Protein AF-A0A5K1K7K4-F1 (afdb_monomer)

Radius of gyration: 16.53 Å; Cα contacts (8 Å, |Δi|>4): 366; chains: 1; bounding box: 41×45×40 Å

pLDDT: mean 79.0, std 12.67, range [31.42, 95.75]

Structure (mmCIF, N/CA/C/O backbone):
data_AF-A0A5K1K7K4-F1
#
_entry.id   AF-A0A5K1K7K4-F1
#
loop_
_atom_site.group_PDB
_atom_site.id
_atom_site.type_symbol
_atom_site.label_atom_id
_atom_site.label_alt_id
_atom_site.label_comp_id
_atom_site.label_asym_id
_atom_site.label_entity_id
_atom_site.label_seq_id
_atom_site.pdbx_PDB_ins_code
_atom_site.Cartn_x
_atom_site.Cartn_y
_atom_site.Cartn_z
_atom_site.occupancy
_atom_site.B_iso_or_equiv
_atom_site.auth_seq_id
_atom_site.auth_comp_id
_atom_site.auth_asym_id
_atom_site.auth_atom_id
_atom_site.pdbx_PDB_model_num
ATOM 1 N N . MET A 1 1 ? -5.306 33.619 -4.710 1.00 37.78 1 MET A N 1
ATOM 2 C CA . MET A 1 1 ? -6.064 32.360 -4.537 1.00 37.78 1 MET A CA 1
ATOM 3 C C . MET A 1 1 ? -6.284 32.134 -3.052 1.00 37.78 1 MET A C 1
ATOM 5 O O . MET A 1 1 ? -5.311 32.082 -2.314 1.00 37.78 1 MET A O 1
ATOM 9 N N . LYS A 1 2 ? -7.541 32.102 -2.597 1.00 31.42 2 LYS A N 1
ATOM 10 C CA . LYS A 1 2 ? -7.879 31.767 -1.207 1.00 31.42 2 LYS A CA 1
ATOM 11 C C . LYS A 1 2 ? -7.802 30.246 -1.075 1.00 31.42 2 LYS A C 1
ATOM 13 O O . LYS A 1 2 ? -8.509 29.555 -1.801 1.00 31.42 2 LYS A O 1
ATOM 18 N N . TYR A 1 3 ? -6.940 29.742 -0.197 1.00 32.88 3 TYR A N 1
ATOM 19 C CA . TYR A 1 3 ? -6.972 28.336 0.201 1.00 32.88 3 TYR A CA 1
ATOM 20 C C . TYR A 1 3 ? -8.365 28.042 0.780 1.00 32.88 3 TYR A C 1
ATOM 22 O O . TYR A 1 3 ? -8.812 28.811 1.639 1.00 32.88 3 TYR A O 1
ATOM 30 N N . PRO A 1 4 ? -9.090 27.006 0.321 1.00 48.25 4 PRO A N 1
ATOM 31 C CA . PRO A 1 4 ? -10.305 26.604 1.008 1.00 48.25 4 PRO A CA 1
ATOM 32 C C . PRO A 1 4 ? -9.920 26.220 2.439 1.00 48.25 4 PRO A C 1
ATOM 34 O O . PRO A 1 4 ? -8.895 25.571 2.661 1.00 48.25 4 PRO A O 1
ATOM 37 N N . ALA A 1 5 ? -10.708 26.687 3.409 1.00 45.22 5 ALA A N 1
ATOM 38 C CA . ALA A 1 5 ? -10.549 26.312 4.805 1.00 45.22 5 ALA A CA 1
ATOM 39 C C . ALA A 1 5 ? -10.422 24.785 4.896 1.00 45.22 5 ALA A C 1
ATOM 41 O O . ALA A 1 5 ? -11.210 24.077 4.268 1.00 45.22 5 ALA A O 1
ATOM 42 N N . LEU A 1 6 ? -9.423 24.296 5.639 1.00 51.53 6 LEU A N 1
ATOM 43 C CA . LEU A 1 6 ? -9.269 22.879 5.966 1.00 51.53 6 LEU A CA 1
ATOM 44 C C . LEU A 1 6 ? -10.591 22.398 6.569 1.00 51.53 6 LEU A C 1
ATOM 46 O O . LEU A 1 6 ? -10.887 22.677 7.731 1.00 51.53 6 LEU A O 1
ATOM 50 N N . ALA A 1 7 ? -11.415 21.741 5.754 1.00 59.25 7 ALA A N 1
ATOM 51 C CA . ALA A 1 7 ? -12.627 21.109 6.226 1.00 59.25 7 ALA A CA 1
ATOM 52 C C . ALA A 1 7 ? -12.201 20.098 7.291 1.00 59.25 7 ALA A C 1
ATOM 54 O O . ALA A 1 7 ? -11.345 19.246 7.043 1.00 59.25 7 ALA A O 1
ATOM 55 N N . LEU A 1 8 ? -12.739 20.243 8.502 1.00 65.31 8 LEU A N 1
ATOM 56 C CA . LEU A 1 8 ? -12.485 19.283 9.568 1.00 65.31 8 LEU A CA 1
ATOM 57 C C . LEU A 1 8 ? -12.887 17.889 9.060 1.00 65.31 8 LEU A C 1
ATOM 59 O O . LEU A 1 8 ? -13.979 17.761 8.495 1.00 65.31 8 LEU A O 1
ATOM 63 N N . PRO A 1 9 ? -12.039 16.858 9.240 1.00 73.75 9 PRO A N 1
ATOM 64 C CA . PRO A 1 9 ? -12.372 15.511 8.810 1.00 73.75 9 PRO A CA 1
ATOM 65 C C . PRO A 1 9 ? -13.729 15.083 9.369 1.00 73.75 9 PRO A C 1
ATOM 67 O O . PRO A 1 9 ? -14.024 15.282 10.550 1.00 73.75 9 PRO A O 1
ATOM 70 N N . VAL A 1 10 ? -14.549 14.458 8.530 1.00 83.38 10 VAL A N 1
ATOM 71 C CA . VAL A 1 10 ? -15.817 13.863 8.936 1.00 83.38 10 VAL A CA 1
ATOM 72 C C . VAL A 1 10 ? -15.514 12.737 9.924 1.00 83.38 10 VAL A C 1
ATOM 74 O O . VAL A 1 10 ? -14.948 11.699 9.565 1.00 83.38 10 VAL A O 1
ATOM 77 N N . ALA A 1 11 ? -15.877 12.955 11.188 1.00 86.62 11 ALA A N 1
ATOM 78 C CA . ALA A 1 11 ? -15.683 11.987 12.254 1.00 86.62 11 ALA A CA 1
ATOM 79 C C . ALA A 1 11 ? -16.765 10.899 12.193 1.00 86.62 11 ALA A C 1
ATOM 81 O O . ALA A 1 11 ? -17.951 11.157 12.390 1.00 86.62 11 ALA A O 1
ATOM 82 N N . LEU A 1 12 ? -16.341 9.657 11.968 1.00 88.38 12 LEU A N 1
ATOM 83 C CA . LEU A 1 12 ? -17.188 8.469 11.891 1.00 88.38 12 LEU A CA 1
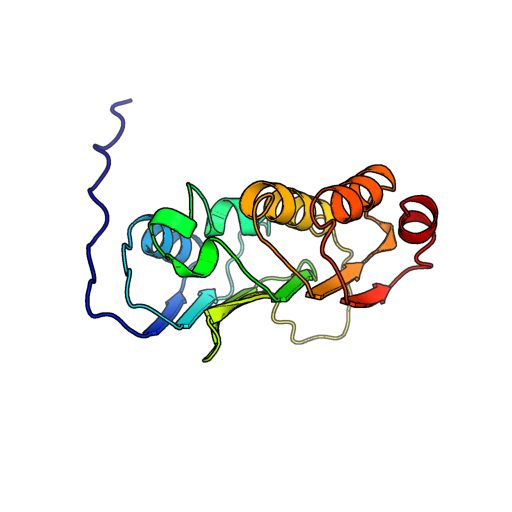ATOM 84 C C . LEU A 1 12 ? -16.767 7.455 12.975 1.00 88.38 12 LEU A C 1
ATOM 86 O O . LEU A 1 12 ? -16.256 6.375 12.669 1.00 88.38 12 LEU A O 1
ATOM 90 N N . PRO A 1 13 ? -16.970 7.771 14.271 1.00 86.75 13 PRO A N 1
ATOM 91 C CA . PRO A 1 13 ? -16.346 7.051 15.383 1.00 86.75 13 PRO A CA 1
ATOM 92 C C . PRO A 1 13 ? -16.810 5.602 15.537 1.00 86.75 13 PRO A C 1
ATOM 94 O O . PRO A 1 13 ? -16.078 4.803 16.101 1.00 86.75 13 PRO A O 1
ATOM 97 N N . ARG A 1 14 ? -18.004 5.246 15.047 1.00 89.62 14 ARG A N 1
ATOM 98 C CA . ARG A 1 14 ? -18.571 3.885 15.138 1.00 89.62 14 ARG A CA 1
ATOM 99 C C . ARG A 1 14 ? -18.423 3.074 13.849 1.00 89.62 14 ARG A C 1
ATOM 101 O O . ARG A 1 14 ? -18.880 1.932 13.784 1.00 89.62 14 ARG A O 1
ATOM 108 N N . LEU A 1 15 ? -17.840 3.663 12.806 1.00 88.81 15 LEU A N 1
ATOM 109 C CA . LEU A 1 15 ? -17.704 3.017 11.508 1.00 88.81 15 LEU A CA 1
ATOM 110 C C . LEU A 1 15 ? -16.691 1.879 11.606 1.00 88.81 15 LEU A C 1
ATOM 112 O O . LEU A 1 15 ? -15.543 2.100 11.968 1.00 88.81 15 LEU A O 1
ATOM 116 N N . LYS A 1 16 ? -17.121 0.656 11.283 1.00 87.94 16 LYS A N 1
ATOM 117 C CA . LYS A 1 16 ? -16.279 -0.551 11.370 1.00 87.94 16 LYS A CA 1
ATOM 118 C C . LYS A 1 16 ? -15.708 -0.986 10.024 1.00 87.94 16 LYS A C 1
ATOM 120 O O . LYS A 1 16 ? -14.657 -1.625 9.979 1.00 87.94 16 LYS A O 1
ATOM 125 N N . SER A 1 17 ? -16.412 -0.687 8.936 1.00 87.88 17 SER A N 1
ATOM 126 C CA . SER A 1 17 ? -16.048 -1.112 7.589 1.00 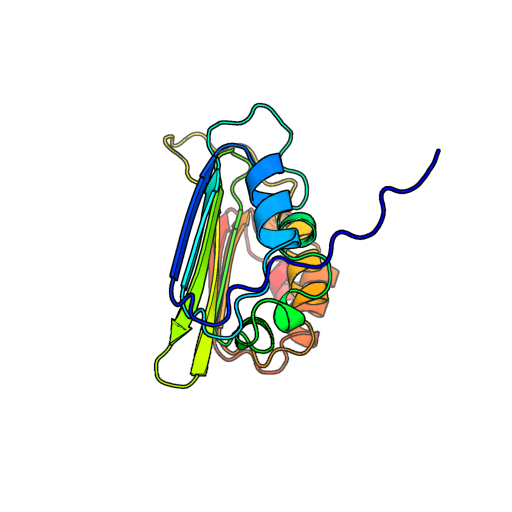87.88 17 SER A CA 1
ATOM 127 C C . SER A 1 17 ? -16.448 -0.052 6.577 1.00 87.88 17 SER A C 1
ATOM 129 O O . SER A 1 17 ? -17.545 0.491 6.659 1.00 87.88 17 SER A O 1
ATOM 131 N N . VAL A 1 18 ? -15.583 0.165 5.593 1.00 86.50 18 VAL A N 1
ATOM 132 C CA . VAL A 1 18 ? -15.805 1.055 4.455 1.00 86.50 18 VAL A CA 1
ATOM 133 C C . VAL A 1 18 ? -15.561 0.276 3.176 1.00 86.50 18 VAL A C 1
ATOM 135 O O . VAL A 1 18 ? -14.570 -0.445 3.062 1.00 86.50 18 VAL A O 1
ATOM 138 N N . ARG A 1 19 ? -16.488 0.402 2.230 1.00 90.38 19 ARG A N 1
ATOM 139 C CA . ARG A 1 19 ? -16.344 -0.080 0.858 1.00 90.38 19 ARG A CA 1
ATOM 140 C C . ARG A 1 19 ? -16.837 1.027 -0.055 1.00 90.38 19 ARG A C 1
ATOM 142 O O . ARG A 1 19 ? -18.003 1.393 0.044 1.00 90.38 19 ARG A O 1
ATOM 149 N N . LEU A 1 20 ? -15.954 1.578 -0.873 1.00 87.81 20 LEU A N 1
ATOM 150 C CA . LEU A 1 20 ? -16.280 2.660 -1.796 1.00 87.81 20 LEU A CA 1
ATOM 151 C C . LEU A 1 20 ? -15.832 2.269 -3.197 1.00 87.81 20 LEU A C 1
ATOM 153 O O . LEU A 1 20 ? -14.735 1.743 -3.371 1.00 87.81 20 LEU A O 1
ATOM 157 N N . SER A 1 21 ? -16.689 2.557 -4.172 1.00 88.38 21 SER A N 1
ATOM 158 C CA . SER A 1 21 ? -16.383 2.424 -5.590 1.00 88.38 21 SER A CA 1
ATOM 159 C C . SER A 1 21 ? -16.701 3.736 -6.288 1.00 88.38 21 SER A C 1
ATOM 161 O O . SER A 1 21 ? -17.743 4.326 -6.000 1.00 88.38 21 SER A O 1
ATOM 163 N N . GLY A 1 22 ? -15.833 4.211 -7.175 1.00 85.56 22 GLY A N 1
ATOM 164 C CA . GLY A 1 22 ? -16.089 5.456 -7.901 1.00 85.56 22 GLY A CA 1
ATOM 165 C C . GLY A 1 22 ? -14.856 6.048 -8.565 1.00 85.56 22 GLY A C 1
ATOM 166 O O . GLY A 1 22 ? -13.828 5.394 -8.683 1.00 85.56 22 GLY A O 1
ATOM 167 N N . GLN A 1 23 ? -14.954 7.307 -8.983 1.00 82.81 23 GLN A N 1
ATOM 168 C CA . GLN A 1 23 ? -13.828 8.023 -9.582 1.00 82.81 23 GLN A CA 1
ATOM 169 C C . GLN A 1 23 ? -12.680 8.186 -8.584 1.00 82.81 23 GLN A C 1
ATOM 171 O O . GLN A 1 23 ? -12.894 8.530 -7.413 1.00 82.81 23 GLN A O 1
ATOM 176 N N . ARG A 1 24 ? -11.450 8.005 -9.067 1.00 80.69 24 ARG A N 1
ATOM 177 C CA . ARG A 1 24 ? -10.200 8.090 -8.301 1.00 80.69 24 ARG A CA 1
ATOM 178 C C . ARG A 1 24 ? -10.138 9.344 -7.427 1.00 80.69 24 ARG A C 1
ATOM 180 O O . ARG A 1 24 ? -9.897 9.261 -6.225 1.00 80.69 24 ARG A O 1
ATOM 187 N N . ASN A 1 25 ? -10.448 10.495 -8.012 1.00 78.31 25 ASN A N 1
ATOM 188 C CA . ASN A 1 25 ? -10.380 11.815 -7.378 1.00 78.31 25 ASN A CA 1
ATOM 189 C C . ASN A 1 25 ? -11.327 11.912 -6.172 1.00 78.31 25 ASN A C 1
ATOM 191 O O . ASN A 1 25 ? -10.973 12.442 -5.117 1.00 78.31 25 ASN A O 1
ATOM 195 N N . VAL A 1 26 ? -12.527 11.347 -6.322 1.00 83.12 26 VAL A N 1
ATOM 196 C CA . VAL A 1 26 ? -13.555 11.308 -5.279 1.00 83.12 26 VAL A CA 1
ATOM 197 C C . VAL A 1 26 ? -13.134 10.362 -4.160 1.00 83.12 26 VAL A C 1
ATOM 199 O O . VAL A 1 26 ? -13.243 10.718 -2.989 1.00 83.12 26 VAL A O 1
ATOM 202 N N . LEU A 1 27 ? -12.601 9.185 -4.497 1.00 84.38 27 LEU A N 1
ATOM 203 C CA . LEU A 1 27 ? -12.096 8.228 -3.509 1.00 84.38 27 LEU A CA 1
ATOM 204 C C . LEU A 1 27 ? -10.945 8.820 -2.689 1.00 84.38 27 LEU A C 1
ATOM 206 O O . LEU A 1 27 ? -10.932 8.672 -1.466 1.00 84.38 27 LEU A O 1
ATOM 210 N N . PHE A 1 28 ? -10.025 9.539 -3.341 1.00 81.06 28 PHE A N 1
ATOM 211 C CA . PHE A 1 28 ? -8.926 10.240 -2.675 1.00 81.06 28 PHE A CA 1
ATOM 212 C C . PHE A 1 28 ? -9.458 11.298 -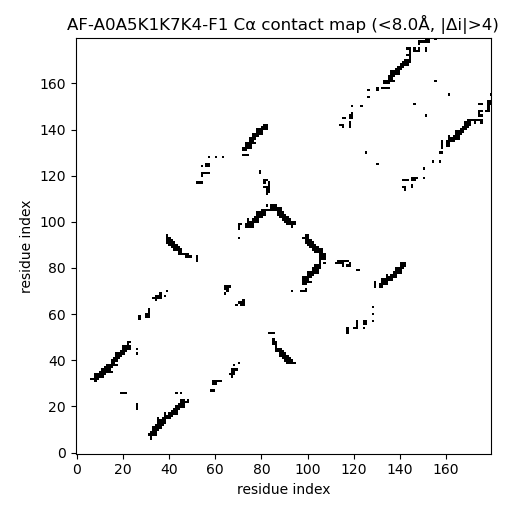1.720 1.00 81.06 28 PHE A C 1
ATOM 214 O O . PHE A 1 28 ? -9.068 11.331 -0.558 1.00 81.06 28 PHE A O 1
ATOM 221 N N . HIS A 1 29 ? -10.405 12.117 -2.177 1.00 80.50 29 HIS A N 1
ATOM 222 C CA . HIS A 1 29 ? -11.020 13.139 -1.343 1.00 80.50 29 HIS A CA 1
ATOM 223 C C . HIS A 1 29 ? -11.775 12.541 -0.142 1.00 80.50 29 HIS A C 1
ATOM 225 O O . HIS A 1 29 ? -11.675 13.052 0.973 1.00 80.50 29 HIS A O 1
ATOM 231 N N . LEU A 1 30 ? -12.518 11.448 -0.333 1.00 81.81 30 LEU A N 1
ATOM 232 C CA . LEU A 1 30 ? -13.259 10.791 0.746 1.00 81.81 30 LEU A CA 1
ATOM 233 C C . LEU A 1 30 ? -12.326 10.174 1.786 1.00 81.81 30 LEU A C 1
ATOM 235 O O . LEU A 1 30 ? -12.533 10.378 2.981 1.00 81.81 30 LEU A O 1
ATOM 239 N N . LEU A 1 31 ? -11.287 9.459 1.348 1.00 80.81 31 LEU A N 1
ATOM 240 C CA . LEU A 1 31 ? -10.286 8.908 2.259 1.00 80.81 31 LEU A CA 1
ATOM 241 C C . LEU A 1 31 ? -9.519 10.034 2.968 1.00 80.81 31 LEU A C 1
ATOM 243 O O . LEU A 1 31 ? -9.248 9.930 4.165 1.00 80.81 31 LEU A O 1
ATOM 247 N N . ALA A 1 32 ? -9.249 11.136 2.257 1.00 79.44 32 ALA A N 1
ATOM 248 C CA . ALA A 1 32 ? -8.547 12.288 2.797 1.00 79.44 32 ALA A CA 1
ATOM 249 C C . ALA A 1 32 ? -9.260 12.900 4.011 1.00 79.44 32 ALA A C 1
ATOM 251 O O . ALA A 1 32 ? -8.620 13.230 5.012 1.00 79.44 32 ALA A O 1
ATOM 252 N N . ASN A 1 33 ? -10.586 13.003 3.909 1.00 82.62 33 ASN A N 1
ATOM 253 C CA . ASN A 1 33 ? -11.453 13.728 4.831 1.00 82.62 33 ASN A CA 1
ATOM 254 C C . ASN A 1 33 ? -12.199 12.829 5.826 1.00 82.62 33 ASN A C 1
ATOM 256 O O . ASN A 1 33 ? -13.076 13.317 6.531 1.00 82.62 33 ASN A O 1
ATOM 260 N N . MET A 1 34 ? -11.900 11.532 5.906 1.00 83.81 34 MET A N 1
ATOM 261 C CA . MET A 1 34 ? -12.572 10.620 6.835 1.00 83.81 34 MET A CA 1
ATOM 262 C C . MET A 1 34 ? -11.705 10.341 8.064 1.00 83.81 34 MET A C 1
ATOM 264 O O . MET A 1 34 ? -10.552 9.940 7.938 1.00 83.81 34 MET A O 1
ATOM 268 N N . HIS A 1 35 ? -12.277 10.475 9.262 1.00 86.81 35 HIS A N 1
ATOM 269 C CA . HIS A 1 35 ? -11.672 9.987 10.502 1.00 86.81 35 HIS A CA 1
ATOM 270 C C . HIS A 1 35 ? -12.532 8.859 11.079 1.00 86.81 35 HIS A C 1
ATOM 272 O O . HIS A 1 35 ? -13.632 9.100 11.575 1.00 86.81 35 HIS A O 1
ATOM 278 N N . ALA A 1 36 ? -12.048 7.618 11.010 1.00 86.12 36 ALA A N 1
ATOM 279 C CA . ALA A 1 36 ? -12.798 6.435 11.439 1.00 86.12 36 ALA A CA 1
ATOM 280 C C . ALA A 1 36 ? -11.941 5.559 12.373 1.00 86.12 36 ALA A C 1
ATOM 282 O O . ALA A 1 36 ? -11.408 4.527 11.957 1.00 86.12 36 ALA A O 1
ATOM 283 N N . PRO A 1 37 ? -11.804 5.945 13.655 1.00 82.44 37 PRO A N 1
ATOM 284 C CA . PRO A 1 37 ? -10.862 5.323 14.585 1.00 82.44 37 PRO A CA 1
ATOM 285 C C . PRO A 1 37 ? -11.182 3.860 14.925 1.00 82.44 37 PRO A C 1
ATOM 287 O O . PRO A 1 37 ? -10.290 3.112 15.313 1.00 82.44 37 PRO A O 1
ATOM 290 N N . GLN A 1 38 ? -12.441 3.434 14.774 1.00 84.31 38 GLN A N 1
ATOM 291 C CA . GLN A 1 38 ? -12.880 2.056 15.036 1.00 84.31 38 GLN A CA 1
ATOM 292 C C . GLN A 1 38 ? -12.976 1.190 13.776 1.00 84.31 38 GLN A C 1
ATOM 294 O O . GLN A 1 38 ? -13.366 0.017 13.860 1.00 84.31 38 GLN A O 1
ATOM 299 N N . ALA A 1 39 ? -12.650 1.743 12.608 1.00 84.00 39 ALA A N 1
ATOM 300 C CA . ALA A 1 39 ? -12.688 0.978 11.381 1.00 84.00 39 ALA A CA 1
ATOM 301 C C . ALA A 1 39 ? -11.643 -0.138 11.439 1.00 84.00 39 ALA A C 1
ATOM 303 O O . ALA A 1 39 ? -10.563 0.022 11.996 1.00 84.00 39 ALA A O 1
ATOM 304 N N . ARG A 1 40 ? -11.987 -1.296 10.879 1.00 84.56 40 ARG A N 1
ATOM 305 C CA . ARG A 1 40 ? -11.089 -2.453 10.746 1.00 84.56 40 ARG A CA 1
ATOM 306 C C . ARG A 1 40 ? -10.928 -2.889 9.299 1.00 84.56 40 ARG A C 1
ATOM 308 O O . ARG A 1 40 ? -10.125 -3.768 9.008 1.00 84.56 40 ARG A O 1
ATOM 315 N N . ARG A 1 41 ? -11.735 -2.345 8.389 1.00 84.88 41 ARG A N 1
ATOM 316 C CA . ARG A 1 41 ? -11.725 -2.700 6.971 1.00 84.88 41 ARG A CA 1
ATOM 317 C C . ARG A 1 41 ? -11.984 -1.459 6.135 1.00 84.88 41 ARG A C 1
ATOM 319 O O . ARG A 1 41 ? -13.001 -0.802 6.330 1.00 84.88 41 ARG A O 1
ATOM 326 N N . PHE A 1 42 ? -11.102 -1.195 5.186 1.00 83.62 42 PHE A N 1
ATOM 327 C CA . PHE A 1 42 ? -11.329 -0.256 4.097 1.00 83.62 42 PHE A CA 1
ATOM 328 C C . PHE A 1 42 ? -11.079 -0.978 2.785 1.00 83.62 42 PHE A C 1
ATOM 330 O O . PHE A 1 42 ? -10.073 -1.668 2.641 1.00 83.62 42 PHE A O 1
ATOM 337 N N . ALA A 1 43 ? -11.996 -0.824 1.844 1.00 86.88 43 ALA A N 1
ATOM 338 C CA . ALA A 1 43 ? -11.784 -1.195 0.459 1.00 86.88 43 ALA A CA 1
ATOM 339 C C . ALA A 1 43 ? -12.192 -0.016 -0.423 1.00 86.88 43 ALA A C 1
ATOM 341 O O . ALA A 1 43 ? -13.320 0.465 -0.307 1.00 86.88 43 ALA A O 1
ATOM 342 N N . LEU A 1 44 ? -11.277 0.453 -1.264 1.00 85.31 44 LEU A N 1
ATOM 343 C CA . LEU A 1 44 ? -11.546 1.443 -2.299 1.00 85.31 44 LEU A CA 1
ATOM 344 C C . LEU A 1 44 ? -11.282 0.790 -3.648 1.00 85.31 44 LEU A C 1
ATOM 346 O O . LEU A 1 44 ? -10.241 0.165 -3.827 1.00 85.31 44 LEU A O 1
ATOM 350 N N . THR A 1 45 ? -12.202 0.942 -4.584 1.00 86.44 45 THR A N 1
ATOM 351 C CA . THR A 1 45 ? -12.068 0.415 -5.943 1.00 86.44 45 THR A CA 1
ATOM 352 C C . THR A 1 45 ? -12.367 1.552 -6.894 1.00 86.44 45 THR A C 1
ATOM 354 O O . THR A 1 45 ? -13.468 2.098 -6.834 1.00 86.44 45 THR A O 1
ATOM 357 N N . ASN A 1 46 ? -11.415 1.977 -7.722 1.00 82.25 46 ASN A N 1
ATOM 358 C CA . ASN A 1 46 ? -11.777 2.981 -8.716 1.00 82.25 46 ASN A CA 1
ATOM 359 C C . ASN A 1 46 ? -12.498 2.339 -9.904 1.00 82.25 46 ASN A C 1
ATOM 361 O O . ASN A 1 46 ? -12.383 1.142 -10.170 1.00 82.25 46 ASN A O 1
ATOM 365 N N . CYS A 1 47 ? -13.272 3.159 -10.600 1.00 74.25 47 CYS A N 1
ATOM 366 C CA . CYS A 1 47 ? -13.776 2.822 -11.923 1.00 74.25 47 CYS A CA 1
ATOM 367 C C . CYS A 1 47 ? -12.690 3.119 -12.976 1.00 74.25 47 CYS A C 1
ATOM 369 O O . CYS A 1 47 ? -11.697 3.777 -12.661 1.00 74.25 47 CYS A O 1
ATOM 371 N N . LEU A 1 48 ? -12.869 2.622 -14.206 1.00 65.81 48 LEU A N 1
ATOM 372 C CA . LEU A 1 48 ? -12.021 2.983 -15.349 1.00 65.81 48 LEU A CA 1
ATOM 373 C C . LEU A 1 48 ? -12.004 4.517 -15.478 1.00 65.81 48 LEU A C 1
ATOM 375 O O . LEU A 1 48 ? -13.041 5.115 -15.753 1.00 65.81 48 LEU A O 1
ATOM 379 N N . ASP A 1 49 ? -10.853 5.128 -15.202 1.00 59.97 49 ASP A N 1
ATOM 380 C CA . ASP A 1 49 ? -10.609 6.566 -15.323 1.00 59.97 49 ASP A CA 1
ATOM 381 C C . ASP A 1 49 ? -9.447 6.737 -16.313 1.00 59.97 49 ASP A C 1
ATOM 383 O O . ASP A 1 49 ? -8.421 6.073 -16.145 1.00 59.97 49 ASP A O 1
ATOM 387 N N . ASP A 1 50 ? -9.594 7.641 -17.287 1.00 55.66 50 ASP A N 1
ATOM 388 C CA . ASP A 1 50 ? -8.606 7.938 -18.346 1.00 55.66 50 ASP A CA 1
ATOM 389 C C . ASP A 1 50 ? -7.344 8.675 -17.835 1.00 55.66 50 ASP A C 1
ATOM 391 O O . ASP A 1 50 ? -6.435 8.980 -18.605 1.00 55.66 50 ASP A O 1
ATOM 395 N N . ASP A 1 51 ? -7.274 8.983 -16.536 1.00 58.66 51 ASP A N 1
ATOM 396 C CA . ASP A 1 51 ? -6.164 9.728 -15.937 1.00 58.66 51 ASP A CA 1
ATOM 397 C C . ASP A 1 51 ? -4.943 8.832 -15.650 1.00 58.66 51 ASP A C 1
ATOM 399 O O . ASP A 1 51 ? -5.063 7.761 -15.034 1.00 58.66 51 ASP A O 1
ATOM 403 N N . GLU A 1 52 ? -3.747 9.340 -15.983 1.00 57.91 52 GLU A N 1
ATOM 404 C CA . GLU A 1 52 ? -2.447 8.677 -15.781 1.00 57.91 52 GLU A CA 1
ATOM 405 C C . GLU A 1 52 ? -2.291 8.066 -14.373 1.00 57.91 52 GLU A C 1
ATOM 407 O O . GLU A 1 52 ? -2.624 8.715 -13.366 1.00 57.91 52 GLU A O 1
ATOM 412 N N . PRO A 1 53 ? -1.747 6.840 -14.257 1.00 60.75 53 PRO A N 1
ATOM 413 C CA . PRO A 1 53 ? -1.558 6.147 -12.990 1.00 60.75 53 PRO A CA 1
ATOM 414 C C . PRO A 1 53 ? -0.296 6.634 -12.260 1.00 60.75 53 PRO A C 1
ATOM 416 O O . PRO A 1 53 ? 0.508 5.838 -11.798 1.00 60.75 53 PRO A O 1
ATOM 419 N N . GLY A 1 54 ? -0.136 7.955 -12.091 1.00 65.69 54 GLY A N 1
ATOM 420 C CA . GLY A 1 54 ? 0.905 8.528 -11.226 1.00 65.69 54 GLY A CA 1
ATOM 421 C C . GLY A 1 54 ? 0.929 7.869 -9.834 1.00 65.69 54 GLY A C 1
ATOM 422 O O . GLY A 1 54 ? -0.085 7.294 -9.432 1.00 65.69 54 GLY A O 1
ATOM 423 N N . PRO A 1 55 ? 2.026 7.974 -9.055 1.00 71.94 55 PRO A N 1
ATOM 424 C CA . PRO A 1 55 ? 2.187 7.241 -7.797 1.00 71.94 55 PRO A CA 1
ATOM 425 C C . PRO A 1 55 ? 0.951 7.362 -6.903 1.00 71.94 55 PRO A C 1
ATOM 427 O O . PRO A 1 55 ? 0.609 8.435 -6.397 1.00 71.94 55 PRO A O 1
ATOM 430 N N . LEU A 1 56 ? 0.245 6.245 -6.746 1.00 78.12 56 LEU A N 1
ATOM 431 C CA . LEU A 1 56 ? -1.073 6.214 -6.128 1.00 78.12 56 LEU A CA 1
ATOM 432 C C . LEU A 1 56 ? -0.962 6.178 -4.612 1.00 78.12 56 LEU A C 1
ATOM 434 O O . LEU A 1 56 ? -1.809 6.752 -3.934 1.00 78.12 56 LEU A O 1
ATOM 438 N N . VAL A 1 57 ? 0.080 5.544 -4.066 1.00 79.50 57 VAL A N 1
ATOM 439 C CA . VAL A 1 57 ? 0.242 5.400 -2.612 1.00 79.50 57 VAL A CA 1
ATOM 440 C C . VAL A 1 57 ? 0.342 6.764 -1.928 1.00 79.50 57 VAL A C 1
ATOM 442 O O . VAL A 1 57 ? -0.361 6.994 -0.941 1.00 79.50 57 VAL A O 1
ATOM 445 N N . THR A 1 58 ? 1.135 7.697 -2.472 1.00 75.31 58 THR A N 1
ATOM 446 C CA . THR A 1 58 ? 1.238 9.058 -1.919 1.00 75.31 58 THR A CA 1
ATOM 447 C C . THR A 1 58 ? -0.116 9.759 -1.929 1.00 75.31 58 THR A C 1
ATOM 449 O O . THR A 1 58 ? -0.504 10.344 -0.924 1.00 75.31 58 THR A O 1
ATOM 452 N N . ARG A 1 59 ? -0.879 9.668 -3.023 1.00 76.62 59 ARG A N 1
ATOM 453 C CA . ARG A 1 59 ? -2.183 10.343 -3.156 1.00 76.62 59 ARG A CA 1
ATOM 454 C C . ARG A 1 59 ? -3.272 9.702 -2.297 1.00 76.62 59 ARG A C 1
ATOM 456 O O . ARG A 1 59 ? -4.093 10.417 -1.730 1.00 76.62 59 ARG A O 1
ATOM 463 N N . LEU A 1 60 ? -3.268 8.375 -2.177 1.00 75.25 60 LEU A N 1
ATOM 464 C CA . LEU A 1 60 ? -4.233 7.616 -1.382 1.00 75.25 60 LEU A CA 1
ATOM 465 C C . LEU A 1 60 ? -4.052 7.869 0.110 1.00 75.25 60 LEU A C 1
ATOM 467 O O . LEU A 1 60 ? -5.023 8.019 0.846 1.00 75.25 60 LEU A O 1
ATOM 471 N N . LEU A 1 61 ? -2.808 7.889 0.574 1.00 76.31 61 LEU A N 1
ATOM 472 C CA . LEU A 1 61 ? -2.523 7.843 2.000 1.00 76.31 61 LEU A CA 1
ATOM 473 C C . LEU A 1 61 ? -2.089 9.186 2.582 1.00 76.31 61 LEU A C 1
ATOM 475 O O . LEU A 1 61 ? -1.994 9.310 3.803 1.00 76.31 61 LEU A O 1
ATOM 479 N N . ALA A 1 62 ? -1.892 10.220 1.767 1.00 74.00 62 ALA A N 1
ATOM 480 C CA . ALA A 1 62 ? -1.546 11.536 2.279 1.00 74.00 62 ALA A CA 1
ATOM 481 C C . ALA A 1 62 ? -2.742 12.284 2.909 1.00 74.00 62 ALA A C 1
ATOM 483 O O . ALA A 1 62 ? -3.909 12.052 2.570 1.00 74.00 62 ALA A O 1
ATOM 484 N N . PRO A 1 63 ? -2.457 13.221 3.825 1.00 70.62 63 PRO A N 1
ATOM 485 C CA . PRO A 1 63 ? -1.326 13.204 4.756 1.00 70.62 63 PRO A CA 1
ATOM 486 C C . PRO A 1 63 ? -1.616 12.278 5.957 1.00 70.62 63 PRO A C 1
ATOM 488 O O . PRO A 1 63 ? -2.766 12.118 6.361 1.00 70.62 63 PRO A O 1
ATOM 491 N N . ALA A 1 64 ? -0.573 11.693 6.557 1.00 74.94 64 ALA A N 1
ATOM 492 C CA . ALA A 1 64 ? -0.629 10.995 7.853 1.00 74.94 64 ALA A CA 1
ATOM 493 C C . ALA A 1 64 ? -1.817 10.005 8.005 1.00 74.94 64 ALA A C 1
ATOM 495 O O . ALA A 1 64 ? -2.718 10.197 8.831 1.00 74.94 64 ALA A O 1
ATOM 496 N N . PRO A 1 65 ? -1.852 8.916 7.216 1.00 75.62 65 PRO A N 1
ATOM 497 C CA . PRO A 1 65 ? -2.994 7.995 7.174 1.00 75.62 65 PRO A CA 1
ATOM 498 C C . PRO A 1 65 ? -3.264 7.327 8.531 1.00 75.62 65 PRO A C 1
ATOM 500 O O . PRO A 1 65 ? -4.414 7.058 8.872 1.00 75.62 65 PRO A O 1
ATOM 503 N N . HIS A 1 66 ? -2.221 7.147 9.341 1.00 76.94 66 HIS A N 1
ATOM 504 C CA . HIS A 1 66 ? -2.281 6.578 10.683 1.00 76.94 66 HIS A CA 1
ATOM 505 C C . HIS A 1 66 ? -3.090 7.420 11.684 1.00 76.94 66 HIS A C 1
ATOM 507 O O . HIS A 1 66 ? -3.670 6.862 12.608 1.00 76.94 66 HIS A O 1
ATOM 513 N N . VAL A 1 67 ? -3.185 8.743 11.504 1.00 76.38 67 VAL A N 1
ATOM 514 C CA . VAL A 1 67 ? -4.004 9.614 12.376 1.00 76.38 67 VAL A CA 1
ATOM 515 C C . VAL A 1 67 ? -5.497 9.387 12.122 1.00 76.38 67 VAL A C 1
ATOM 517 O O . VAL A 1 67 ? -6.331 9.451 13.024 1.00 76.38 67 VAL A O 1
ATOM 520 N N . ARG A 1 68 ? -5.848 9.108 10.867 1.00 75.69 68 ARG A N 1
ATOM 521 C CA . ARG A 1 68 ? -7.233 8.945 10.405 1.00 75.69 68 ARG A CA 1
ATOM 522 C C . ARG A 1 68 ? -7.735 7.516 10.570 1.00 75.69 68 ARG A C 1
ATOM 524 O O . ARG A 1 68 ? -8.911 7.301 10.868 1.00 75.69 68 ARG A O 1
ATOM 531 N N . ILE A 1 69 ? -6.825 6.563 10.388 1.00 75.62 69 ILE A N 1
ATOM 532 C CA . ILE A 1 69 ? -7.061 5.125 10.426 1.00 75.62 69 ILE A CA 1
ATOM 533 C C . ILE A 1 69 ? -5.975 4.520 11.334 1.00 75.62 69 ILE A C 1
ATOM 535 O O . ILE A 1 69 ? -4.898 4.171 10.853 1.00 75.62 69 ILE A O 1
ATOM 539 N N . PRO A 1 70 ? -6.229 4.396 12.653 1.00 72.06 70 PRO A N 1
ATOM 540 C CA . PRO A 1 70 ? -5.202 4.077 13.652 1.00 72.06 70 PRO A CA 1
ATOM 541 C C . PRO A 1 70 ? -4.398 2.808 13.374 1.00 72.06 70 PRO A C 1
ATOM 543 O O . PRO A 1 70 ? -3.197 2.764 13.630 1.00 72.06 70 PRO A O 1
ATOM 546 N N . PHE A 1 71 ? -5.018 1.779 12.798 1.00 73.88 71 PHE A N 1
ATOM 547 C CA . PHE A 1 71 ? -4.322 0.527 12.499 1.00 73.88 71 PHE A CA 1
ATOM 548 C C . PHE A 1 71 ? -3.393 0.611 11.267 1.00 73.88 71 PHE A C 1
ATOM 550 O O . PHE A 1 71 ? -2.645 -0.327 11.018 1.00 73.88 71 PHE A O 1
ATOM 557 N N . LEU A 1 72 ? -3.362 1.737 10.537 1.00 74.44 72 LEU A N 1
ATOM 558 C CA . LEU A 1 72 ? -2.316 2.034 9.544 1.00 74.44 72 LEU A CA 1
ATOM 559 C C . LEU A 1 72 ? -1.001 2.517 10.171 1.00 74.44 72 LEU A C 1
ATOM 561 O O . LEU A 1 72 ? -0.015 2.648 9.455 1.00 74.44 72 LEU A O 1
ATOM 565 N N . SER A 1 73 ? -0.958 2.769 11.483 1.00 73.56 73 SER A N 1
ATOM 566 C CA . SER A 1 73 ? 0.297 3.098 12.179 1.00 73.56 73 SER A CA 1
ATOM 567 C C . SER A 1 73 ? 1.312 1.953 12.166 1.00 73.56 73 SER A C 1
ATOM 569 O O . SER A 1 73 ? 2.503 2.201 12.322 1.00 73.56 73 SER A O 1
ATOM 571 N N . SER A 1 74 ? 0.859 0.707 11.988 1.00 73.00 74 SER A N 1
ATOM 572 C CA . SER A 1 74 ? 1.739 -0.460 12.014 1.00 73.00 74 SER A CA 1
ATOM 573 C C . SER A 1 74 ? 1.189 -1.638 11.191 1.00 73.00 74 SER A C 1
ATOM 575 O O . SER A 1 74 ? 0.762 -2.656 11.750 1.00 73.00 74 SER A O 1
ATOM 577 N N . PRO A 1 75 ? 1.146 -1.534 9.845 1.00 82.69 75 PRO A N 1
ATOM 578 C CA . PRO A 1 75 ? 0.952 -2.705 8.996 1.00 82.69 75 PRO A CA 1
ATOM 579 C C . PRO A 1 75 ? 2.011 -3.771 9.292 1.00 82.69 75 PRO A C 1
ATOM 581 O O . PRO A 1 75 ? 3.205 -3.488 9.338 1.00 82.69 75 PRO A O 1
ATOM 584 N N . ARG A 1 76 ? 1.561 -5.018 9.479 1.00 83.88 76 ARG A N 1
ATOM 585 C CA . ARG A 1 76 ? 2.438 -6.198 9.564 1.00 83.88 76 ARG A CA 1
ATOM 586 C C . ARG A 1 76 ? 2.679 -6.824 8.196 1.00 83.88 76 ARG A C 1
ATOM 588 O O . ARG A 1 76 ? 3.735 -7.416 7.991 1.00 83.88 76 ARG A O 1
ATOM 595 N N . VAL A 1 77 ? 1.696 -6.715 7.300 1.00 86.50 77 VAL A N 1
ATOM 596 C CA . VAL A 1 77 ? 1.739 -7.248 5.935 1.00 86.50 77 VAL A CA 1
ATOM 597 C C . VAL A 1 77 ? 1.473 -6.111 4.960 1.00 86.50 77 VAL A C 1
ATOM 599 O O . VAL A 1 77 ? 0.451 -5.431 5.062 1.00 86.50 77 VAL A O 1
ATOM 602 N N . MET A 1 78 ? 2.360 -5.931 3.993 1.00 88.56 78 MET A N 1
ATOM 603 C CA . MET A 1 78 ? 2.169 -4.998 2.888 1.00 88.56 78 MET A CA 1
ATOM 604 C C . MET A 1 78 ? 2.189 -5.774 1.582 1.00 88.56 78 MET A C 1
ATOM 606 O O . MET A 1 78 ? 3.078 -6.589 1.367 1.00 88.56 78 MET A O 1
ATOM 610 N N . LEU A 1 79 ? 1.198 -5.530 0.735 1.00 89.00 79 LEU A N 1
ATOM 611 C CA . LEU A 1 79 ? 1.112 -6.034 -0.623 1.00 89.00 79 LEU A CA 1
ATOM 612 C C . LEU A 1 79 ? 1.016 -4.833 -1.562 1.00 89.00 79 LEU A C 1
ATOM 614 O O . LEU A 1 79 ? 0.082 -4.036 -1.464 1.00 89.00 79 LEU A O 1
ATOM 618 N N . LEU A 1 80 ? 1.987 -4.719 -2.456 1.00 87.75 80 LEU A N 1
ATOM 619 C CA . LEU A 1 80 ? 1.997 -3.757 -3.543 1.00 87.75 80 LEU A CA 1
ATOM 620 C C . LEU A 1 80 ? 2.044 -4.540 -4.848 1.00 87.75 80 LEU A C 1
ATOM 622 O O . LEU A 1 80 ? 3.086 -5.076 -5.211 1.00 87.75 80 LEU A O 1
ATOM 626 N N . ARG A 1 81 ? 0.917 -4.612 -5.547 1.00 83.31 81 ARG A N 1
ATOM 627 C CA . ARG A 1 81 ? 0.883 -5.020 -6.948 1.00 83.31 81 ARG A CA 1
ATOM 628 C C . ARG A 1 81 ? 0.843 -3.755 -7.785 1.00 83.31 81 ARG A C 1
ATOM 630 O O . ARG A 1 81 ? 0.070 -2.864 -7.457 1.00 83.31 81 ARG A O 1
ATOM 637 N N . CYS A 1 82 ? 1.662 -3.662 -8.820 1.00 78.00 82 CYS A N 1
ATOM 638 C CA . CYS A 1 82 ? 1.687 -2.555 -9.769 1.00 78.00 82 CYS A CA 1
ATOM 639 C C . CYS A 1 82 ? 1.821 -3.146 -11.167 1.00 78.00 82 CYS A C 1
ATOM 641 O O . CYS A 1 82 ? 2.751 -3.911 -11.402 1.00 78.00 82 CYS A O 1
ATOM 643 N N . TRP A 1 83 ? 0.892 -2.827 -12.064 1.00 68.38 83 TRP A N 1
ATOM 644 C CA . TRP A 1 83 ? 0.840 -3.398 -13.415 1.00 68.38 83 TRP A CA 1
ATOM 645 C C . TRP A 1 83 ? 0.445 -2.353 -14.476 1.00 68.38 83 TRP A C 1
ATOM 647 O O . TRP A 1 83 ? -0.129 -2.715 -15.488 1.00 68.38 83 TRP A O 1
ATOM 657 N N . ASP A 1 84 ? 0.712 -1.065 -14.222 1.00 61.44 84 ASP A N 1
ATOM 658 C CA . ASP A 1 84 ? 0.502 0.095 -15.120 1.00 61.44 84 ASP A CA 1
ATOM 659 C C . ASP A 1 84 ? -0.879 0.299 -15.771 1.00 61.44 84 ASP A C 1
ATOM 661 O O . ASP A 1 84 ? -1.085 1.262 -16.505 1.00 61.44 84 ASP A O 1
ATOM 665 N N . GLU A 1 85 ? -1.881 -0.495 -15.413 1.00 60.97 85 GLU A N 1
ATOM 666 C CA . GLU A 1 85 ? -3.226 -0.393 -15.978 1.00 60.97 85 GLU A CA 1
ATOM 667 C C . GLU A 1 85 ? -4.265 0.028 -14.931 1.00 60.97 85 GLU A C 1
ATOM 669 O O . GLU A 1 85 ? -4.350 -0.538 -13.842 1.00 60.97 85 GLU A O 1
ATOM 674 N N . ALA A 1 86 ? -5.099 1.022 -15.255 1.00 63.75 86 ALA A N 1
ATOM 675 C CA . ALA A 1 86 ? -6.294 1.346 -14.473 1.00 63.75 86 ALA A CA 1
ATOM 676 C C . ALA A 1 86 ? -7.399 0.308 -14.761 1.00 63.75 86 ALA A C 1
ATOM 678 O O . ALA A 1 86 ? -7.614 -0.001 -15.933 1.00 63.75 86 ALA A O 1
ATOM 679 N N . PRO A 1 87 ? -8.155 -0.196 -13.756 1.00 70.25 87 PRO A N 1
ATOM 680 C CA . PRO A 1 87 ? -8.363 0.326 -12.398 1.00 70.25 87 PRO A CA 1
ATOM 681 C C . PRO A 1 87 ? -7.515 -0.320 -11.277 1.00 70.25 87 PRO A C 1
ATOM 683 O O . PRO A 1 87 ? -6.982 -1.408 -11.421 1.00 70.25 87 PRO A O 1
ATOM 686 N N . PHE A 1 88 ? -7.446 0.325 -10.107 1.00 77.50 88 PHE A N 1
ATOM 687 C CA . PHE A 1 88 ? -6.867 -0.170 -8.858 1.00 77.50 88 PHE A CA 1
ATOM 688 C C . PHE A 1 88 ? -7.917 -0.561 -7.796 1.00 77.50 88 PHE A C 1
ATOM 690 O O . PHE A 1 88 ? -9.042 -0.056 -7.724 1.00 77.50 88 PHE A O 1
ATOM 697 N N . LEU A 1 89 ? -7.484 -1.422 -6.881 1.00 80.62 89 LEU A N 1
ATOM 698 C CA . LEU A 1 89 ? -8.145 -1.831 -5.656 1.00 80.62 89 LEU A CA 1
ATOM 699 C C . LEU A 1 89 ? -7.196 -1.589 -4.476 1.00 80.62 89 LEU A C 1
ATOM 701 O O . LEU A 1 89 ? -6.163 -2.233 -4.341 1.00 80.62 89 LEU A O 1
ATOM 705 N N . LEU A 1 90 ? -7.578 -0.691 -3.572 1.00 81.75 90 LEU A N 1
ATOM 706 C CA . LEU A 1 90 ? -6.944 -0.551 -2.265 1.00 81.75 90 LEU A CA 1
ATOM 707 C C . LEU A 1 90 ? -7.741 -1.367 -1.245 1.00 81.75 90 LEU A C 1
ATOM 709 O O . LEU A 1 90 ? -8.925 -1.111 -1.041 1.00 81.75 90 LEU A O 1
ATOM 713 N N . SER A 1 91 ? -7.102 -2.294 -0.538 1.00 80.31 91 SER A N 1
ATOM 714 C CA . SER A 1 91 ? -7.698 -3.028 0.580 1.00 80.31 91 SER A CA 1
ATOM 715 C C . SER A 1 91 ? -6.820 -2.939 1.823 1.00 80.31 91 SER A C 1
ATOM 717 O O . SER A 1 91 ? -5.709 -3.458 1.869 1.00 80.31 91 SER A O 1
ATOM 719 N N . ILE A 1 92 ? -7.380 -2.378 2.887 1.00 80.25 92 ILE A N 1
ATOM 720 C CA . ILE A 1 92 ? -6.748 -2.237 4.193 1.00 80.25 92 ILE A CA 1
ATOM 721 C C . ILE A 1 92 ? -7.564 -3.032 5.215 1.00 80.25 92 ILE A C 1
ATOM 723 O O . ILE A 1 92 ? -8.772 -2.825 5.362 1.00 80.25 92 ILE A O 1
ATOM 727 N N . ARG A 1 93 ? -6.930 -3.969 5.925 1.00 79.25 93 ARG A N 1
ATOM 728 C CA . ARG A 1 93 ? -7.621 -4.868 6.866 1.00 79.25 93 ARG A CA 1
ATOM 729 C C . ARG A 1 93 ? -6.859 -4.994 8.178 1.00 79.25 93 ARG A C 1
ATOM 731 O O . ARG A 1 93 ? -5.699 -5.380 8.168 1.00 79.25 93 ARG A O 1
ATOM 738 N N . GLY A 1 94 ? -7.532 -4.733 9.293 1.00 77.56 94 GLY A N 1
ATOM 739 C CA . GLY A 1 94 ? -7.076 -5.091 10.631 1.00 77.56 94 GLY A 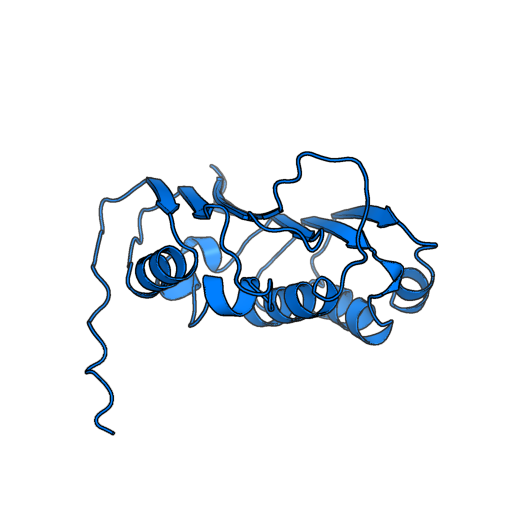CA 1
ATOM 740 C C . GLY A 1 94 ? -7.413 -6.551 10.946 1.00 77.56 94 GLY A C 1
ATOM 741 O O . GLY A 1 94 ? -8.564 -6.977 10.798 1.00 77.56 94 GLY A O 1
ATOM 742 N N . GLY A 1 95 ? -6.409 -7.316 11.351 1.00 70.31 95 GLY A N 1
ATOM 743 C CA . GLY A 1 95 ? -6.496 -8.675 11.861 1.00 70.31 95 GLY A CA 1
ATOM 744 C C . GLY A 1 95 ? -6.903 -8.730 13.334 1.00 70.31 95 GLY A C 1
ATOM 745 O O . GLY A 1 95 ? -6.985 -7.719 14.033 1.00 70.31 95 GLY A O 1
ATOM 746 N N . ALA A 1 96 ? -7.207 -9.941 13.801 1.00 67.56 96 ALA A N 1
ATOM 747 C CA . ALA A 1 96 ? -7.673 -10.195 15.167 1.00 67.56 96 ALA A CA 1
ATOM 748 C C . ALA A 1 96 ? -6.580 -9.982 16.234 1.00 67.56 96 ALA A C 1
ATOM 750 O O . ALA A 1 96 ? -6.895 -9.701 17.384 1.00 67.56 96 ALA A O 1
ATOM 751 N N . ASP A 1 97 ? -5.314 -10.069 15.836 1.00 63.84 97 ASP A N 1
ATOM 752 C CA . ASP A 1 97 ? -4.096 -9.922 16.641 1.00 63.84 97 ASP A CA 1
ATOM 753 C C . ASP A 1 97 ? -3.516 -8.495 16.602 1.00 63.84 97 ASP A C 1
ATOM 755 O O . ASP A 1 97 ? -2.351 -8.278 16.937 1.00 63.84 97 ASP A O 1
ATOM 759 N N . GLY A 1 98 ? -4.296 -7.523 16.119 1.00 62.28 98 GLY A N 1
ATOM 760 C CA . GLY A 1 98 ? -3.813 -6.164 15.879 1.00 62.28 98 GLY A CA 1
ATOM 761 C C . GLY A 1 98 ? -2.867 -6.056 14.680 1.00 62.28 98 GLY A C 1
ATOM 762 O O . GLY A 1 98 ? -2.297 -4.989 14.462 1.00 62.28 98 GLY A O 1
ATOM 763 N N . SER A 1 99 ? -2.700 -7.124 13.886 1.00 72.56 99 SER A N 1
ATOM 764 C CA . SER A 1 99 ? -2.009 -7.028 12.602 1.00 72.56 99 SER A CA 1
ATOM 765 C C . SER A 1 99 ? -2.793 -6.137 11.648 1.00 72.56 99 SER A C 1
ATOM 767 O O . SER A 1 99 ? -4.019 -6.102 11.673 1.00 72.56 99 SER A O 1
ATOM 769 N N . ALA A 1 100 ? -2.102 -5.416 10.780 1.00 78.81 100 ALA A N 1
ATOM 770 C CA . ALA A 1 100 ? -2.737 -4.706 9.684 1.00 78.81 100 ALA A CA 1
ATOM 771 C C . ALA A 1 100 ? -2.145 -5.168 8.354 1.00 78.81 100 ALA A C 1
ATOM 773 O O . ALA A 1 100 ? -0.937 -5.381 8.237 1.00 78.81 100 ALA A O 1
ATOM 774 N N . ARG A 1 101 ? -3.020 -5.366 7.367 1.00 84.31 101 ARG A N 1
ATOM 775 C CA . ARG A 1 101 ? -2.666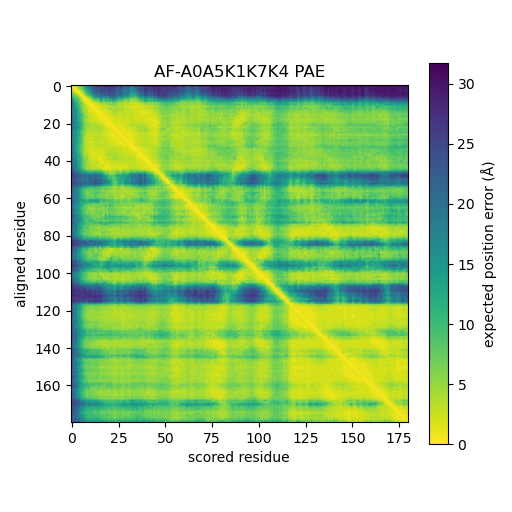 -5.650 5.981 1.00 84.31 101 ARG A CA 1
ATOM 776 C C . ARG A 1 101 ? -2.979 -4.434 5.128 1.00 84.31 101 ARG A C 1
ATOM 778 O O . ARG A 1 101 ? -4.128 -3.993 5.117 1.00 84.31 101 ARG A O 1
ATOM 785 N N . PHE A 1 102 ? -1.979 -3.955 4.404 1.00 86.19 102 PHE A N 1
ATOM 786 C CA . PHE A 1 102 ? -2.117 -2.995 3.317 1.00 86.19 102 PHE A CA 1
ATOM 787 C C . PHE A 1 102 ? -2.027 -3.748 1.985 1.00 86.19 102 PHE A C 1
ATOM 789 O O . PHE A 1 102 ? -1.180 -4.624 1.845 1.00 86.19 102 PHE A O 1
ATOM 796 N N . SER A 1 103 ? -2.927 -3.464 1.049 1.00 85.00 103 SER A N 1
ATOM 797 C CA . SER A 1 103 ? -2.983 -4.089 -0.275 1.00 85.00 103 SER A CA 1
ATOM 798 C C . SER A 1 103 ? -3.318 -3.010 -1.285 1.00 85.00 103 SER A C 1
ATOM 800 O O . SER A 1 103 ? -4.384 -2.407 -1.162 1.00 85.00 103 SER A O 1
ATOM 802 N N . LEU A 1 104 ? -2.435 -2.762 -2.242 1.00 84.81 104 LEU A N 1
ATOM 803 C CA . LEU A 1 104 ? -2.741 -2.001 -3.445 1.00 84.81 104 LEU A CA 1
ATOM 804 C C . LEU A 1 104 ? -2.609 -2.960 -4.623 1.00 84.81 104 LEU A C 1
ATOM 806 O O . LEU A 1 104 ? -1.537 -3.508 -4.847 1.00 84.81 104 LEU A O 1
ATOM 810 N N . ASP A 1 105 ? -3.713 -3.197 -5.313 1.00 80.69 105 ASP A N 1
ATOM 811 C CA . ASP A 1 105 ? -3.826 -4.119 -6.432 1.00 80.69 105 ASP A CA 1
ATOM 812 C C . ASP A 1 105 ? -4.252 -3.339 -7.681 1.00 80.69 105 ASP A C 1
ATOM 814 O O . ASP A 1 105 ? -5.077 -2.440 -7.567 1.00 80.69 105 ASP A O 1
ATOM 818 N N . PHE A 1 106 ? -3.752 -3.683 -8.866 1.00 74.56 106 PHE A N 1
ATOM 819 C CA . PHE A 1 106 ? -4.302 -3.194 -10.138 1.00 74.56 106 PHE A CA 1
ATOM 820 C C . PHE A 1 106 ? -5.077 -4.344 -10.791 1.00 74.56 106 PHE A C 1
ATOM 822 O O . PHE A 1 106 ? -4.638 -5.495 -10.760 1.00 74.56 106 PHE A O 1
ATOM 829 N N . VAL A 1 107 ? -6.282 -4.052 -11.270 1.00 67.00 107 VAL A N 1
ATOM 830 C CA . VAL A 1 107 ? -7.248 -5.010 -11.808 1.00 67.00 107 VAL A CA 1
ATOM 831 C C . VAL A 1 107 ? -7.052 -5.064 -13.315 1.00 67.00 107 VAL A C 1
ATOM 833 O O . VAL A 1 107 ? -7.419 -4.128 -14.010 1.00 67.00 107 VAL A O 1
ATOM 836 N N . VAL A 1 108 ? -6.518 -6.170 -13.824 1.00 61.19 108 VAL A N 1
ATOM 837 C CA . VAL A 1 108 ? -6.321 -6.357 -15.266 1.00 61.19 108 VAL A CA 1
ATOM 838 C C . VAL A 1 108 ? -7.182 -7.510 -15.779 1.00 61.19 108 VAL A C 1
ATOM 840 O O . VAL A 1 108 ? -7.221 -8.586 -15.181 1.00 61.19 108 VAL A O 1
ATOM 843 N N . ASN A 1 109 ? -7.858 -7.260 -16.904 1.00 51.22 109 ASN A N 1
ATOM 844 C CA . ASN A 1 109 ? -8.503 -8.239 -17.783 1.00 51.22 109 ASN A CA 1
ATOM 845 C C . ASN A 1 109 ? -7.760 -8.202 -19.135 1.00 51.22 109 ASN A C 1
ATOM 847 O O . ASN A 1 109 ? -8.319 -7.691 -20.097 1.00 51.22 109 ASN A O 1
ATOM 851 N N . ASN A 1 110 ? -6.494 -8.631 -19.209 1.00 49.53 110 ASN A N 1
ATOM 852 C CA . ASN A 1 110 ? -5.830 -9.115 -20.434 1.00 49.53 110 ASN A CA 1
ATOM 853 C C . ASN A 1 110 ? -4.337 -9.423 -20.233 1.00 49.53 110 ASN A C 1
ATOM 855 O O . ASN A 1 110 ? -3.677 -8.920 -19.334 1.00 49.53 110 ASN A O 1
ATOM 859 N N . GLU A 1 111 ? -3.822 -10.291 -21.102 1.00 48.88 111 GLU A N 1
ATOM 860 C CA . GLU A 1 111 ? -2.498 -10.926 -21.039 1.00 48.88 111 GLU A CA 1
ATOM 861 C C . GLU A 1 111 ? -1.376 -10.129 -21.746 1.00 48.88 111 GLU A C 1
ATOM 863 O O . GLU A 1 111 ? -0.292 -10.665 -21.965 1.00 48.88 111 GLU A O 1
ATOM 868 N N . LEU A 1 112 ? -1.610 -8.866 -22.129 1.00 52.97 112 LEU A N 1
ATOM 869 C CA . LEU A 1 112 ? -0.672 -8.056 -22.921 1.00 52.97 112 LEU A CA 1
ATOM 870 C C . LEU A 1 112 ? -0.056 -6.940 -22.075 1.00 52.97 112 LEU A C 1
ATOM 872 O O . LEU A 1 112 ? -0.656 -5.901 -21.846 1.00 52.97 112 LEU A O 1
ATOM 876 N N . TRP A 1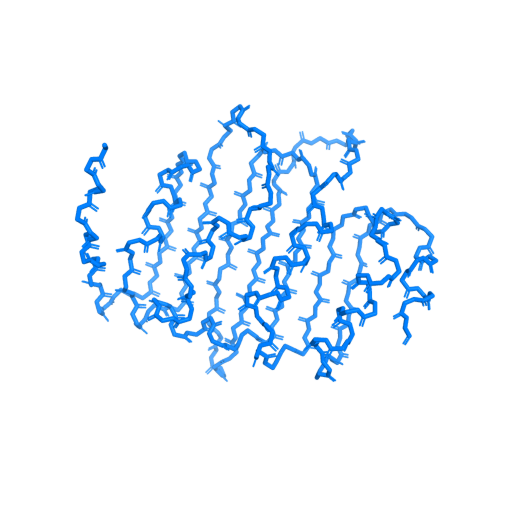 113 ? 1.158 -7.219 -21.608 1.00 56.28 113 TRP A N 1
ATOM 877 C CA . TRP A 1 113 ? 1.883 -6.509 -20.559 1.00 56.28 113 TRP A CA 1
ATOM 878 C C . TRP A 1 113 ? 2.543 -5.209 -21.052 1.00 56.28 113 TRP A C 1
ATOM 880 O O . TRP A 1 113 ? 3.603 -5.255 -21.680 1.00 56.28 113 TRP A O 1
ATOM 890 N N . SER A 1 114 ? 1.974 -4.042 -20.741 1.00 51.59 114 SER A N 1
ATOM 891 C CA . SER A 1 114 ? 2.731 -2.782 -20.780 1.00 51.59 114 SER A CA 1
ATOM 892 C C . SER A 1 114 ? 3.634 -2.694 -19.541 1.00 51.59 114 SER A C 1
ATOM 894 O O . SER A 1 114 ? 3.198 -3.056 -18.451 1.00 51.59 114 SER A O 1
ATOM 896 N N . GLY A 1 115 ? 4.896 -2.278 -19.713 1.00 53.69 115 GLY A N 1
ATOM 897 C CA . GLY A 1 115 ? 5.902 -2.120 -18.643 1.00 53.69 115 GLY A CA 1
ATOM 898 C C . GLY A 1 115 ? 5.453 -1.242 -17.465 1.00 53.69 115 GLY A C 1
ATOM 899 O O . GLY A 1 115 ? 4.338 -0.741 -17.477 1.00 53.69 115 GLY A O 1
ATOM 900 N N . ASN A 1 116 ? 6.293 -1.090 -16.430 1.00 62.16 116 ASN A N 1
ATOM 901 C CA . ASN A 1 116 ? 5.873 -0.612 -15.106 1.00 62.16 116 ASN A CA 1
ATOM 902 C C . ASN A 1 116 ? 6.582 0.673 -14.649 1.00 62.16 116 ASN A C 1
ATOM 904 O O . ASN A 1 116 ? 7.443 0.669 -13.770 1.00 62.16 116 ASN A O 1
ATOM 908 N N . SER A 1 117 ? 6.144 1.805 -15.177 1.00 69.12 117 SER A N 1
ATOM 909 C CA . SER A 1 117 ? 6.691 3.127 -14.872 1.00 69.12 117 SER A CA 1
ATOM 910 C C . SER A 1 117 ? 6.481 3.595 -13.417 1.00 69.12 117 SER A C 1
ATOM 912 O O . SER A 1 117 ? 7.154 4.529 -12.959 1.00 69.12 117 SER A O 1
ATOM 914 N N . TYR A 1 118 ? 5.597 2.950 -12.639 1.00 80.00 118 TYR A N 1
ATOM 915 C CA . TYR A 1 118 ? 5.207 3.443 -11.309 1.00 80.00 118 TYR A CA 1
ATOM 916 C C . TYR A 1 118 ? 5.550 2.540 -10.122 1.00 80.00 118 TYR A C 1
ATOM 918 O O . TYR A 1 118 ? 5.326 2.963 -8.981 1.00 80.00 118 TYR A O 1
ATOM 926 N N . LEU A 1 119 ? 6.105 1.339 -10.321 1.00 85.38 119 LEU A N 1
ATOM 927 C CA . LEU A 1 119 ? 6.438 0.445 -9.205 1.00 85.38 119 LEU A CA 1
ATOM 928 C C . LEU A 1 119 ? 7.426 1.092 -8.237 1.00 85.38 119 LEU A C 1
ATOM 930 O O . LEU A 1 119 ? 7.139 1.165 -7.042 1.00 85.38 119 LEU A O 1
ATOM 934 N N . GLU A 1 120 ? 8.552 1.596 -8.742 1.00 89.06 120 GLU A N 1
ATOM 935 C CA . GLU A 1 120 ? 9.565 2.259 -7.918 1.00 89.06 120 GLU A CA 1
ATOM 936 C C . GLU A 1 120 ? 8.969 3.457 -7.165 1.00 89.06 120 GLU A C 1
ATOM 938 O O . GLU A 1 120 ? 9.110 3.569 -5.947 1.00 89.06 120 GLU A O 1
ATOM 943 N N . HIS A 1 121 ? 8.192 4.298 -7.850 1.00 87.38 121 HIS A N 1
ATOM 944 C CA . HIS A 1 121 ? 7.534 5.450 -7.237 1.00 87.38 121 HIS A CA 1
ATOM 945 C C . HIS A 1 121 ? 6.554 5.050 -6.117 1.00 87.38 121 HIS A C 1
ATOM 947 O O . HIS A 1 121 ? 6.539 5.667 -5.048 1.00 87.38 121 HIS A O 1
ATOM 953 N N . ASN A 1 122 ? 5.741 4.010 -6.328 1.00 87.31 122 ASN A N 1
ATOM 954 C CA . ASN A 1 122 ? 4.819 3.494 -5.314 1.00 87.31 122 ASN A CA 1
ATOM 955 C C . ASN A 1 122 ? 5.556 2.816 -4.152 1.00 87.31 122 ASN A C 1
ATOM 957 O O . ASN A 1 122 ? 5.107 2.904 -3.006 1.00 87.31 122 ASN A O 1
ATOM 961 N N . LEU A 1 123 ? 6.690 2.170 -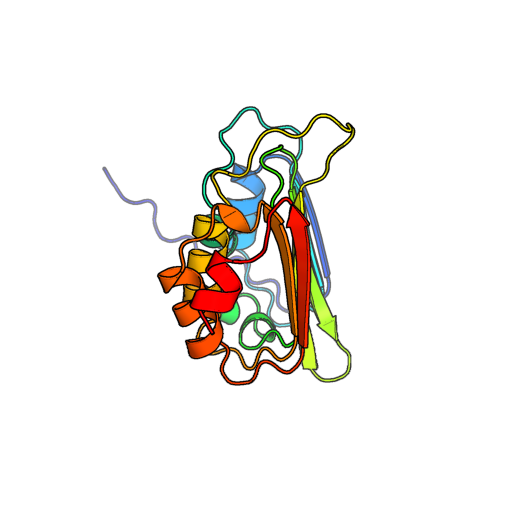4.418 1.00 89.75 123 LEU A N 1
ATOM 962 C CA . LEU A 1 123 ? 7.536 1.553 -3.405 1.00 89.75 123 LEU A CA 1
ATOM 963 C C . LEU A 1 123 ? 8.187 2.616 -2.515 1.00 89.75 123 LEU A C 1
ATOM 965 O O . LEU A 1 123 ? 8.083 2.530 -1.291 1.00 89.75 123 LEU A O 1
ATOM 969 N N . VAL A 1 124 ? 8.751 3.671 -3.110 1.00 90.88 124 VAL A N 1
ATOM 970 C CA . VAL A 1 124 ? 9.285 4.839 -2.390 1.00 90.88 124 VAL A CA 1
ATOM 971 C C . VAL A 1 124 ? 8.207 5.490 -1.529 1.00 90.88 124 VAL A C 1
ATOM 973 O O . VAL A 1 124 ? 8.396 5.665 -0.326 1.00 90.88 124 VAL A O 1
ATOM 976 N N . ALA A 1 125 ? 7.032 5.742 -2.101 1.00 88.38 125 ALA A N 1
ATOM 977 C CA . ALA A 1 125 ? 5.892 6.292 -1.376 1.00 88.38 125 ALA A CA 1
ATOM 978 C C . ALA A 1 125 ? 5.446 5.417 -0.192 1.00 88.38 125 ALA A C 1
ATOM 980 O O . ALA A 1 125 ? 5.076 5.928 0.870 1.00 88.38 125 ALA A O 1
ATOM 981 N N . THR A 1 126 ? 5.474 4.094 -0.370 1.00 87.81 126 THR A N 1
ATOM 982 C CA . THR A 1 126 ? 5.150 3.117 0.676 1.00 87.81 126 THR A CA 1
ATOM 983 C C . THR A 1 126 ? 6.182 3.175 1.797 1.00 87.81 126 THR A C 1
ATOM 985 O O . THR A 1 126 ? 5.798 3.243 2.964 1.00 87.81 126 THR A O 1
ATOM 988 N N . MET A 1 127 ? 7.475 3.216 1.459 1.00 89.88 127 MET A N 1
ATOM 989 C CA . MET A 1 127 ? 8.557 3.376 2.433 1.00 89.88 127 MET A CA 1
ATOM 990 C C . MET A 1 127 ? 8.412 4.669 3.225 1.00 89.88 127 MET A C 1
ATOM 992 O O . MET A 1 127 ? 8.494 4.637 4.447 1.00 89.88 127 MET A O 1
ATOM 996 N N . ASP A 1 128 ? 8.141 5.792 2.565 1.00 87.62 128 ASP A N 1
ATOM 997 C CA . ASP A 1 128 ? 7.966 7.077 3.246 1.00 87.62 128 ASP A CA 1
ATOM 998 C C . ASP A 1 128 ? 6.772 7.038 4.207 1.00 87.62 128 ASP A C 1
ATOM 1000 O O . ASP A 1 128 ? 6.875 7.442 5.368 1.00 87.62 128 ASP A O 1
ATOM 1004 N N . THR A 1 129 ? 5.650 6.480 3.746 1.00 82.56 129 THR A N 1
ATOM 1005 C CA . THR A 1 129 ? 4.393 6.432 4.505 1.00 82.56 129 THR A CA 1
ATOM 1006 C C . THR A 1 129 ? 4.454 5.478 5.698 1.00 82.56 129 THR A C 1
ATOM 1008 O O . THR A 1 129 ? 3.869 5.763 6.746 1.00 82.56 129 THR A O 1
ATOM 1011 N N . PHE A 1 130 ? 5.146 4.348 5.548 1.00 84.50 130 PHE A N 1
ATOM 1012 C CA . PHE A 1 130 ? 5.182 3.262 6.528 1.00 84.50 130 PHE A CA 1
ATOM 1013 C C . PHE A 1 130 ? 6.575 3.023 7.116 1.00 84.50 130 PHE A C 1
ATOM 1015 O O . PHE A 1 130 ? 6.820 1.968 7.694 1.00 84.50 130 PHE A O 1
ATOM 1022 N N . SER A 1 131 ? 7.472 4.006 7.032 1.00 83.06 131 SER A N 1
ATOM 1023 C CA . SER A 1 131 ? 8.859 3.908 7.518 1.00 83.06 131 SER A CA 1
ATOM 1024 C C . SER A 1 131 ? 8.991 3.523 8.993 1.00 83.06 131 SER A C 1
ATOM 1026 O O . SER A 1 131 ? 9.996 2.946 9.393 1.00 83.06 131 SER A O 1
ATOM 1028 N N . VAL A 1 132 ? 7.978 3.832 9.804 1.00 80.44 132 VAL A N 1
ATOM 1029 C CA . VAL A 1 132 ? 7.928 3.519 11.241 1.00 80.44 132 VAL A CA 1
ATOM 1030 C C . VAL A 1 132 ? 7.174 2.222 11.563 1.00 80.44 132 VAL A C 1
ATOM 1032 O O . VAL A 1 132 ? 7.079 1.837 12.727 1.00 80.44 132 VAL A O 1
ATOM 1035 N N . ALA A 1 133 ? 6.601 1.552 10.560 1.00 80.81 133 ALA A N 1
ATOM 1036 C CA . ALA A 1 133 ? 5.809 0.346 10.758 1.00 80.81 133 ALA A CA 1
ATOM 1037 C C . ALA A 1 133 ? 6.697 -0.884 10.982 1.00 80.81 133 ALA A C 1
ATOM 1039 O O . ALA A 1 133 ? 7.680 -1.098 10.275 1.00 80.81 133 ALA A O 1
ATOM 1040 N N . SER A 1 134 ? 6.294 -1.775 11.893 1.00 81.81 134 SER A N 1
ATOM 1041 C CA . SER A 1 134 ? 6.951 -3.075 12.085 1.00 81.81 134 SER A CA 1
ATOM 1042 C C . SER A 1 134 ? 6.441 -4.111 11.078 1.00 81.81 134 SER A C 1
ATOM 1044 O O . SER A 1 134 ? 5.850 -5.136 11.427 1.00 81.81 134 SER A O 1
ATOM 1046 N N . SER A 1 135 ? 6.638 -3.826 9.792 1.00 85.00 135 SER A N 1
ATOM 1047 C CA . SER A 1 135 ? 6.267 -4.748 8.718 1.00 85.00 135 SER A CA 1
ATOM 1048 C C . SER A 1 135 ? 7.154 -5.990 8.737 1.00 85.00 135 SER A C 1
ATOM 1050 O O . SER A 1 135 ? 8.376 -5.900 8.717 1.00 85.00 135 SER A O 1
ATOM 1052 N N . HIS A 1 136 ? 6.519 -7.162 8.771 1.00 90.75 136 HIS A N 1
ATOM 1053 C CA . HIS A 1 136 ? 7.197 -8.462 8.786 1.00 90.75 136 HIS A CA 1
ATOM 1054 C C . HIS A 1 136 ? 7.091 -9.169 7.438 1.00 90.75 136 HIS A C 1
ATOM 1056 O O . HIS A 1 136 ? 7.913 -10.030 7.127 1.00 90.75 136 HIS A O 1
ATOM 1062 N N . THR A 1 137 ? 6.076 -8.825 6.646 1.00 91.88 137 THR A N 1
ATOM 1063 C CA . THR A 1 137 ? 5.859 -9.384 5.317 1.00 91.88 137 THR A CA 1
ATOM 1064 C C . THR A 1 137 ? 5.681 -8.264 4.306 1.00 91.88 137 THR A C 1
ATOM 1066 O O . THR A 1 137 ? 4.826 -7.396 4.487 1.00 91.88 137 THR A O 1
ATOM 1069 N N . LEU A 1 138 ? 6.465 -8.324 3.237 1.00 91.94 138 LEU A N 1
ATOM 1070 C CA . LEU A 1 138 ? 6.390 -7.442 2.084 1.00 91.94 138 LEU A CA 1
ATOM 1071 C C . LEU A 1 138 ? 6.177 -8.323 0.860 1.00 91.94 138 LEU A C 1
ATOM 1073 O O . LEU A 1 138 ? 6.964 -9.226 0.585 1.00 91.94 138 LEU A O 1
ATOM 1077 N N . GLU A 1 139 ? 5.074 -8.098 0.170 1.00 93.19 139 GLU A N 1
ATOM 1078 C CA . GLU A 1 139 ? 4.726 -8.757 -1.076 1.00 93.19 139 GLU A CA 1
ATOM 1079 C C . GLU A 1 139 ? 4.750 -7.694 -2.175 1.00 93.19 139 GLU A C 1
ATOM 1081 O O . GLU A 1 139 ? 4.036 -6.693 -2.081 1.00 93.19 139 GLU A O 1
ATOM 1086 N N . ILE A 1 140 ? 5.585 -7.887 -3.190 1.00 89.88 140 ILE A N 1
ATOM 1087 C CA . ILE A 1 140 ? 5.701 -6.977 -4.328 1.00 89.88 140 ILE A CA 1
ATOM 1088 C C . ILE A 1 140 ? 5.407 -7.767 -5.591 1.00 89.88 140 ILE A C 1
ATOM 1090 O O . ILE A 1 140 ? 5.989 -8.829 -5.828 1.00 89.88 140 ILE A O 1
ATOM 1094 N N . GLU A 1 141 ? 4.490 -7.245 -6.392 1.00 87.38 141 GLU A N 1
ATOM 1095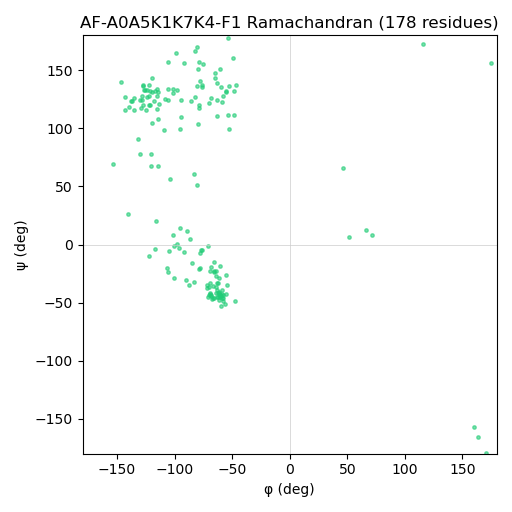 C CA . GLU A 1 141 ? 4.122 -7.824 -7.668 1.00 87.38 141 GLU A CA 1
ATOM 1096 C C . GLU A 1 141 ? 4.192 -6.765 -8.779 1.00 87.38 141 GLU A C 1
ATOM 1098 O O . GLU A 1 141 ? 3.586 -5.706 -8.644 1.00 87.38 141 GLU A O 1
ATOM 1103 N N . GLY A 1 142 ? 4.958 -7.009 -9.844 1.00 82.44 142 GLY A N 1
ATOM 1104 C CA . GLY A 1 142 ? 5.175 -6.036 -10.924 1.00 82.44 142 GLY A CA 1
ATOM 1105 C C . GLY A 1 142 ? 6.426 -6.326 -11.758 1.00 82.44 142 GLY A C 1
ATOM 1106 O O . GLY A 1 142 ? 6.897 -7.462 -11.786 1.00 82.44 142 GLY A O 1
ATOM 1107 N N . TYR A 1 143 ? 6.989 -5.317 -12.431 1.00 83.25 143 TYR A N 1
ATOM 1108 C CA . TYR A 1 143 ? 8.241 -5.472 -13.183 1.00 83.25 143 TYR A CA 1
ATOM 1109 C C . TYR A 1 143 ? 9.421 -5.042 -12.309 1.00 83.25 143 TYR A C 1
ATOM 1111 O O . TYR A 1 143 ? 9.659 -3.859 -12.097 1.00 83.25 143 TYR A O 1
ATOM 1119 N N . LEU A 1 144 ? 10.102 -6.019 -11.712 1.00 86.31 144 LEU A N 1
ATOM 1120 C CA . LEU A 1 144 ? 11.015 -5.779 -10.588 1.00 86.31 144 LEU A CA 1
ATOM 1121 C C . LEU A 1 144 ? 12.375 -5.219 -11.024 1.00 86.31 144 LEU A C 1
ATOM 1123 O O . LEU A 1 144 ? 13.076 -4.622 -10.212 1.00 86.31 144 LEU A O 1
ATOM 1127 N N . GLU A 1 145 ? 12.742 -5.416 -12.288 1.00 81.88 145 GLU A N 1
ATOM 1128 C CA . GLU A 1 145 ? 14.044 -5.020 -12.833 1.00 81.88 145 GLU A CA 1
ATOM 1129 C C . GLU A 1 145 ? 14.154 -3.521 -13.131 1.00 81.88 145 GLU A C 1
ATOM 1131 O O . GLU A 1 145 ? 15.253 -2.979 -13.153 1.00 81.88 145 GLU A O 1
ATOM 1136 N N . GLU A 1 146 ? 13.021 -2.828 -13.267 1.00 82.69 146 GLU A N 1
ATOM 1137 C CA . GLU A 1 146 ? 12.987 -1.365 -13.398 1.00 82.69 146 GLU A CA 1
ATOM 1138 C C . GLU A 1 146 ? 13.188 -0.639 -12.061 1.00 82.69 146 GLU A C 1
ATOM 1140 O O . GLU A 1 146 ? 13.294 0.582 -12.046 1.00 82.69 146 GLU A O 1
ATOM 1145 N N . VAL A 1 147 ? 13.263 -1.366 -10.940 1.00 89.44 147 VAL A N 1
ATOM 1146 C CA . VAL A 1 147 ? 13.554 -0.778 -9.629 1.00 89.44 147 VAL A CA 1
ATOM 1147 C C . VAL A 1 147 ? 15.064 -0.671 -9.433 1.00 89.44 147 VAL A C 1
ATOM 1149 O O . VAL A 1 147 ? 15.778 -1.680 -9.472 1.00 89.44 147 VAL A O 1
ATOM 1152 N N . ALA A 1 148 ? 15.538 0.547 -9.164 1.00 92.56 148 ALA A N 1
ATOM 1153 C CA . ALA A 1 148 ? 16.949 0.826 -8.916 1.00 92.56 148 ALA A CA 1
ATOM 1154 C C . ALA A 1 148 ? 17.521 0.072 -7.696 1.00 92.56 148 ALA A C 1
ATOM 1156 O O . ALA A 1 148 ? 16.830 -0.190 -6.704 1.00 92.56 148 ALA A O 1
ATOM 1157 N N . VAL A 1 149 ? 18.825 -0.225 -7.739 1.00 94.62 149 VAL A N 1
ATOM 1158 C CA . VAL A 1 149 ? 19.562 -0.920 -6.664 1.00 94.62 149 VAL A CA 1
ATOM 1159 C C . VAL A 1 149 ? 19.455 -0.156 -5.342 1.00 94.62 149 VAL A C 1
ATOM 1161 O O . VAL A 1 149 ? 19.182 -0.737 -4.291 1.00 94.62 149 VAL A O 1
ATOM 1164 N N . GLU A 1 150 ? 19.608 1.164 -5.388 1.00 95.75 150 GLU A N 1
ATOM 1165 C CA . GLU A 1 150 ? 19.534 2.053 -4.229 1.00 95.75 150 GLU A CA 1
ATOM 1166 C C . GLU A 1 150 ? 18.142 2.026 -3.586 1.00 95.75 150 GLU A C 1
ATOM 1168 O O . GLU A 1 150 ? 18.002 2.134 -2.362 1.00 95.75 150 GLU A O 1
ATOM 1173 N N . THR A 1 151 ? 17.102 1.840 -4.401 1.00 94.88 151 THR A N 1
ATOM 1174 C CA . THR A 1 151 ? 15.728 1.702 -3.922 1.00 94.88 151 THR A CA 1
ATOM 1175 C C . THR A 1 151 ? 15.550 0.383 -3.171 1.00 94.88 151 THR A C 1
ATOM 1177 O O . THR A 1 151 ? 14.972 0.389 -2.082 1.00 94.88 151 THR A O 1
ATOM 1180 N N . TRP A 1 152 ? 16.118 -0.724 -3.656 1.00 94.31 152 TRP A N 1
ATOM 1181 C CA . TRP A 1 152 ? 16.126 -1.996 -2.922 1.00 94.31 152 TRP A CA 1
ATOM 1182 C C . TRP A 1 152 ? 16.901 -1.917 -1.602 1.00 94.31 152 TRP A C 1
ATOM 1184 O O . TRP A 1 152 ? 16.366 -2.308 -0.562 1.00 94.31 152 TRP A O 1
ATOM 1194 N N . GLN A 1 153 ? 18.092 -1.311 -1.594 1.00 94.94 153 GLN A N 1
ATOM 1195 C CA . GLN A 1 153 ? 18.854 -1.066 -0.356 1.00 94.94 153 GLN A CA 1
ATOM 1196 C C . GLN A 1 153 ? 18.023 -0.291 0.666 1.00 94.94 153 GLN A C 1
ATOM 1198 O O . GLN A 1 153 ? 17.994 -0.604 1.863 1.00 94.94 153 GLN A O 1
ATOM 1203 N N . ARG A 1 154 ? 17.298 0.725 0.191 1.00 94.44 154 ARG A N 1
ATOM 1204 C CA . ARG A 1 154 ? 16.399 1.508 1.030 1.00 94.44 154 ARG A CA 1
ATOM 1205 C C . ARG A 1 154 ? 15.250 0.662 1.576 1.00 94.44 154 ARG A C 1
ATOM 1207 O O . ARG A 1 154 ? 14.961 0.790 2.762 1.00 94.44 154 ARG A O 1
ATOM 1214 N N . VAL A 1 155 ? 14.649 -0.226 0.780 1.00 93.00 155 VAL A N 1
ATOM 1215 C CA . VAL A 1 155 ? 13.589 -1.151 1.231 1.00 93.00 155 VAL A CA 1
ATOM 1216 C C . VAL A 1 155 ? 14.066 -1.994 2.408 1.00 93.00 155 VAL A C 1
ATOM 1218 O O . VAL A 1 155 ? 13.399 -2.020 3.446 1.00 93.00 155 VAL A O 1
ATOM 1221 N N . PHE A 1 156 ? 15.229 -2.635 2.287 1.00 92.31 156 PHE A N 1
ATOM 1222 C CA . PHE A 1 156 ? 15.769 -3.489 3.349 1.00 92.31 156 PHE A CA 1
ATOM 1223 C C . PHE A 1 156 ? 16.145 -2.697 4.603 1.00 92.31 156 PHE A C 1
ATOM 1225 O O . PHE A 1 156 ? 15.913 -3.153 5.724 1.00 92.31 156 PHE A O 1
ATOM 1232 N N . LYS A 1 157 ? 16.654 -1.472 4.434 1.00 91.88 157 LYS A N 1
ATOM 1233 C CA . LYS A 1 157 ? 16.962 -0.576 5.554 1.00 91.88 157 LYS A CA 1
ATOM 1234 C C . LYS A 1 157 ? 15.703 -0.077 6.267 1.00 91.88 157 LYS A C 1
ATOM 1236 O O . LYS A 1 157 ? 15.673 -0.033 7.496 1.00 91.88 157 LYS A O 1
ATOM 1241 N N . THR A 1 158 ? 14.684 0.326 5.511 1.00 91.12 158 THR A N 1
ATOM 1242 C CA . THR A 1 158 ? 13.428 0.863 6.046 1.00 91.12 158 THR A CA 1
ATOM 1243 C C . THR A 1 158 ? 12.623 -0.221 6.754 1.00 91.12 158 THR A C 1
ATOM 1245 O O . THR A 1 158 ? 12.120 0.012 7.849 1.00 91.12 158 THR A O 1
ATOM 1248 N N . PHE A 1 159 ? 12.549 -1.423 6.185 1.00 90.00 159 PHE A N 1
ATOM 1249 C CA . PHE A 1 159 ? 11.831 -2.550 6.775 1.00 90.00 159 PHE A CA 1
ATOM 1250 C C . PHE A 1 159 ? 12.798 -3.556 7.402 1.00 90.00 159 PHE A C 1
ATOM 1252 O O . PHE A 1 159 ? 12.769 -4.743 7.098 1.00 90.00 159 PHE A O 1
ATOM 1259 N N . SER A 1 160 ? 13.637 -3.097 8.330 1.00 88.38 160 SER A N 1
ATOM 1260 C CA . SER A 1 160 ? 14.654 -3.936 8.988 1.00 88.38 160 SER A CA 1
ATOM 1261 C C . SER A 1 160 ? 14.087 -5.129 9.778 1.00 88.38 160 SER A C 1
ATOM 1263 O O . SER A 1 160 ? 14.804 -6.082 10.068 1.00 88.38 160 SER A O 1
ATOM 1265 N N . GLY A 1 161 ? 12.792 -5.104 10.115 1.00 87.88 161 GLY A N 1
ATOM 1266 C CA . GLY A 1 161 ? 12.066 -6.209 10.752 1.00 87.88 161 GLY A CA 1
ATOM 1267 C C . GLY A 1 161 ? 11.471 -7.242 9.785 1.00 87.88 161 GLY A C 1
ATOM 1268 O O . GLY A 1 161 ? 10.738 -8.132 10.233 1.00 87.88 161 GLY A O 1
ATOM 1269 N N . LEU A 1 162 ? 11.736 -7.124 8.480 1.00 90.75 162 LEU A N 1
ATOM 1270 C CA . LEU A 1 162 ? 11.163 -7.987 7.454 1.00 90.75 162 LEU A CA 1
ATOM 1271 C C . LEU A 1 162 ? 11.608 -9.445 7.649 1.00 90.75 162 LEU A C 1
ATOM 1273 O O . LEU A 1 162 ? 12.791 -9.762 7.679 1.00 90.75 162 LEU A O 1
ATOM 1277 N N . ARG A 1 163 ? 10.635 -10.351 7.763 1.00 92.81 163 ARG A N 1
ATOM 1278 C CA . ARG A 1 163 ? 10.849 -11.806 7.883 1.00 92.81 163 ARG A CA 1
ATOM 1279 C C . ARG A 1 163 ? 10.492 -12.557 6.612 1.00 92.81 163 ARG A C 1
ATOM 1281 O O . ARG A 1 163 ? 10.864 -13.712 6.439 1.00 92.81 163 ARG A O 1
ATOM 1288 N N . THR A 1 164 ? 9.679 -11.948 5.761 1.00 93.25 164 THR A N 1
ATOM 1289 C CA . THR A 1 164 ? 9.164 -12.581 4.554 1.00 93.25 164 THR A CA 1
ATOM 1290 C C . THR A 1 164 ? 9.094 -11.547 3.447 1.00 93.25 164 THR A C 1
ATOM 1292 O O . THR A 1 164 ? 8.309 -10.605 3.529 1.00 93.25 164 THR A O 1
ATOM 1295 N N . LEU A 1 165 ? 9.884 -11.752 2.401 1.00 92.75 165 LEU A N 1
ATOM 1296 C CA . LEU A 1 165 ? 9.764 -11.033 1.142 1.00 92.75 165 LEU A CA 1
ATOM 1297 C C . LEU A 1 165 ? 9.157 -11.986 0.110 1.00 92.75 165 LEU A C 1
ATOM 1299 O O . LEU A 1 165 ? 9.673 -13.084 -0.092 1.00 92.75 165 LEU A O 1
ATOM 1303 N N . ARG A 1 166 ? 8.046 -11.596 -0.514 1.00 92.38 166 ARG A N 1
ATOM 1304 C CA . ARG A 1 166 ? 7.459 -12.313 -1.651 1.00 92.38 166 ARG A CA 1
ATOM 1305 C C . ARG A 1 166 ? 7.520 -11.417 -2.867 1.00 92.38 166 ARG A C 1
ATOM 1307 O O . ARG A 1 166 ? 7.056 -10.285 -2.821 1.00 92.38 166 ARG A O 1
ATOM 1314 N N . LEU A 1 167 ? 8.065 -11.952 -3.943 1.00 89.38 167 LEU A N 1
ATOM 1315 C CA . LEU A 1 167 ? 8.237 -11.246 -5.198 1.00 89.38 167 LEU A CA 1
ATOM 1316 C C . LEU A 1 167 ? 7.545 -12.052 -6.283 1.00 89.38 167 LEU A C 1
ATOM 1318 O O . LEU A 1 167 ? 7.709 -13.271 -6.349 1.00 89.38 167 LEU A O 1
ATOM 1322 N N . LYS A 1 168 ? 6.759 -11.383 -7.115 1.00 85.81 168 LYS A N 1
ATOM 1323 C CA . LYS A 1 168 ? 6.144 -11.988 -8.292 1.00 85.81 168 LYS A CA 1
ATOM 1324 C C . LYS A 1 168 ? 6.243 -11.003 -9.443 1.00 85.81 168 LYS A C 1
ATOM 1326 O O . LYS A 1 168 ? 5.788 -9.877 -9.327 1.00 85.81 168 LYS A O 1
ATOM 1331 N N . GLY A 1 169 ? 6.839 -11.391 -10.554 1.00 78.62 169 GLY A N 1
ATOM 1332 C CA . GLY A 1 169 ? 7.104 -10.406 -11.587 1.00 78.62 169 GLY A CA 1
ATOM 1333 C C . GLY A 1 169 ? 7.982 -10.911 -12.701 1.00 78.62 169 GLY A C 1
ATOM 1334 O O . GLY A 1 169 ? 8.414 -12.061 -12.686 1.00 78.62 169 GLY A O 1
ATOM 1335 N N . MET A 1 170 ? 8.238 -10.014 -13.644 1.00 74.56 170 MET A N 1
ATO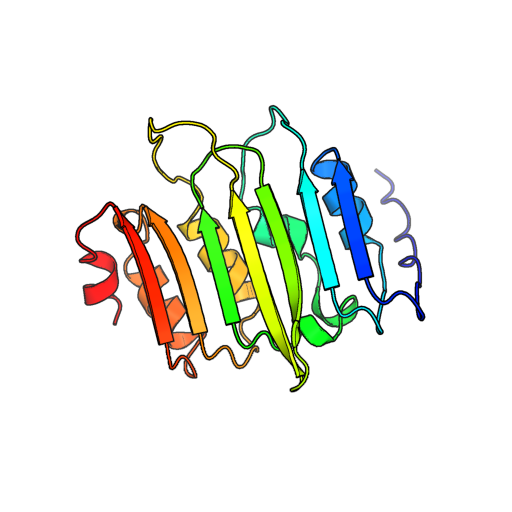M 1336 C CA . MET A 1 170 ? 9.221 -10.200 -14.707 1.00 74.56 170 MET A CA 1
ATOM 1337 C C . MET A 1 170 ? 10.581 -9.633 -14.265 1.00 74.56 170 MET A C 1
ATOM 1339 O O . MET A 1 170 ? 10.636 -8.743 -13.407 1.00 74.56 170 MET A O 1
ATOM 1343 N N . GLY A 1 171 ? 11.654 -10.146 -14.870 1.00 75.69 171 GLY A N 1
ATOM 1344 C CA . GLY A 1 171 ? 13.037 -9.716 -14.646 1.00 75.69 171 GLY A CA 1
ATOM 1345 C C . GLY A 1 171 ? 13.945 -10.790 -14.036 1.00 75.69 171 GLY A C 1
ATOM 1346 O O . GLY A 1 171 ? 13.488 -11.868 -13.651 1.00 75.69 171 GLY A O 1
ATOM 1347 N N . THR A 1 172 ? 15.240 -10.493 -13.956 1.00 82.88 172 THR A N 1
ATOM 1348 C CA . THR A 1 172 ? 16.306 -11.370 -13.435 1.00 82.88 172 THR A CA 1
ATOM 1349 C C . THR A 1 172 ? 16.469 -11.294 -11.918 1.00 82.88 172 THR A C 1
ATOM 1351 O O . THR A 1 172 ? 17.068 -12.183 -11.315 1.00 82.88 172 THR A O 1
ATOM 1354 N N . LEU A 1 173 ? 15.896 -10.256 -11.295 1.00 87.25 173 LEU A N 1
ATOM 1355 C CA . LEU A 1 173 ? 16.109 -9.871 -9.894 1.00 87.25 173 LEU A CA 1
ATOM 1356 C C . LEU A 1 173 ? 17.537 -9.384 -9.590 1.00 87.25 173 LEU A C 1
ATOM 1358 O O . LEU A 1 173 ? 17.873 -9.222 -8.419 1.00 87.25 173 LEU A O 1
ATOM 1362 N N . ASP A 1 174 ? 18.367 -9.110 -10.599 1.00 89.50 174 ASP A N 1
ATOM 1363 C CA . ASP A 1 174 ? 19.762 -8.702 -10.383 1.00 89.50 174 ASP A CA 1
ATOM 1364 C C . ASP A 1 174 ? 19.869 -7.408 -9.571 1.00 89.50 174 ASP A C 1
ATOM 1366 O O . ASP A 1 174 ? 20.647 -7.335 -8.620 1.00 89.50 174 ASP A O 1
ATOM 1370 N N . THR A 1 175 ? 19.041 -6.403 -9.880 1.00 89.25 175 THR A N 1
ATOM 1371 C CA . THR A 1 175 ? 19.030 -5.131 -9.138 1.00 89.25 175 THR A CA 1
ATOM 1372 C C . THR A 1 175 ? 18.648 -5.319 -7.673 1.00 89.25 175 THR A C 1
ATOM 1374 O O . THR A 1 175 ? 19.177 -4.634 -6.798 1.00 89.25 175 THR A O 1
ATOM 1377 N N . LEU A 1 176 ? 17.773 -6.286 -7.389 1.00 91.12 176 LEU A N 1
ATOM 1378 C CA . LEU A 1 176 ? 17.398 -6.655 -6.032 1.00 91.12 176 LEU A CA 1
ATOM 1379 C C . LEU A 1 176 ? 18.539 -7.364 -5.304 1.00 91.12 176 LEU A C 1
ATOM 1381 O O . LEU A 1 176 ? 18.819 -7.020 -4.159 1.00 91.12 176 LEU A O 1
ATOM 1385 N N . TRP A 1 177 ? 19.206 -8.323 -5.952 1.00 90.00 177 TRP A N 1
ATOM 1386 C CA . TRP A 1 177 ? 20.336 -9.043 -5.357 1.00 90.00 177 TRP A CA 1
ATOM 1387 C C . TRP A 1 177 ? 21.511 -8.119 -5.046 1.00 90.00 177 TRP A C 1
ATOM 1389 O O . TRP A 1 177 ? 22.122 -8.252 -3.991 1.00 90.00 177 TRP A O 1
ATOM 1399 N N . LEU A 1 178 ? 21.795 -7.159 -5.927 1.00 90.12 178 LEU A N 1
ATOM 1400 C CA . LEU A 1 178 ? 22.803 -6.118 -5.700 1.00 90.12 178 LEU A CA 1
ATOM 1401 C C . LEU A 1 178 ? 22.402 -5.125 -4.598 1.00 90.12 178 LEU A C 1
ATOM 1403 O O . LEU A 1 178 ? 23.253 -4.406 -4.075 1.00 90.12 178 LEU A O 1
ATOM 1407 N N . GLY A 1 179 ? 21.108 -5.053 -4.281 1.00 86.06 179 GLY A N 1
ATOM 1408 C CA . GLY A 1 179 ? 20.557 -4.152 -3.279 1.00 86.06 179 GLY A CA 1
ATOM 1409 C C . GLY A 1 179 ? 20.453 -4.733 -1.866 1.00 86.06 179 GLY A C 1
ATOM 1410 O O . GLY A 1 179 ? 20.087 -3.987 -0.959 1.00 86.06 179 GLY A O 1
ATOM 1411 N N . LEU A 1 180 ? 20.734 -6.025 -1.669 1.00 83.88 180 LEU A N 1
ATOM 1412 C CA . LEU A 1 180 ? 20.834 -6.659 -0.343 1.00 83.88 180 LEU A CA 1
ATOM 1413 C C . LEU A 1 180 ? 22.122 -6.256 0.383 1.00 83.88 180 LEU A C 1
ATOM 1415 O O . LEU A 1 180 ? 22.038 -6.063 1.618 1.00 83.88 180 LEU A O 1
#

Sequence (180 aa):
MKYPALALPVALPRLKSVRLSGQRNVLFHLLANMHAPQARRFALTNCLDDDEPGPLVTRLLAPAPHVRIPFLSSPRVMLLRCWDEAPFLLSIRGGADGSARFSLDFVVNNELWSGNSYLEHNLVATMDTFSVASSHTLEIEGYLEEVAVETWQRVFKTFSGLRTLRLKGMGTLDTLWLGL

Foldseek 3Di:
DDDPPPDAADEDAPAAEEEEEEALVVQLVNLVRAAYANYFKYKYKYDDDPDFCAQSLCSNCPDQNCRRYVLLLAAQAEADAFQRDDDWMWIWGQDPVSHIYTHIHHDDDDDDGDAGPCQLVNLVSCLVNHLNYQHQEYEYHHAQVPHALCSLLSNCVSNVNHNYYHYHYDDDCPSNVSND

Mean predicted aligned error: 8.12 Å

Organism: NCBI:txid34458

Secondary structure (DSSP, 8-state):
-PPPP-PPPEE-TT--EEEEEE-HHHHHHHHHTEE-TT--EEEEEE----S----HHHHHH-S-HHHHSGGGGS-SEEEEE--S-S-EEEEEEE-TTS-EEEEEEE----S-----TTHHHHHHHHHHHHTTS---EEEEEEEGGGS-HHHHHHHHHHTTT--EEEEEEES--HHHHTT-

Solvent-accessible surface area (backbone atoms only — not comparable to full-atom values): 9693 Å² total; per-residue (Å²): 132,83,77,77,75,83,71,74,54,52,74,37,67,82,40,46,67,46,77,48,74,41,55,61,70,57,54,32,52,52,55,54,36,40,29,26,67,51,42,39,34,40,33,40,32,39,46,85,56,97,67,80,79,60,52,52,48,49,58,55,41,44,78,66,43,30,82,29,33,50,62,61,53,38,29,29,33,40,35,44,38,39,62,77,47,73,23,44,37,41,40,38,38,53,48,96,85,70,37,12,35,43,34,38,37,47,58,78,94,74,94,77,84,63,73,45,90,38,46,53,52,29,49,52,33,45,46,69,75,44,46,82,20,70,24,32,31,44,34,43,31,32,53,56,54,79,31,53,36,69,56,36,34,46,49,54,63,50,36,68,62,53,77,39,82,44,79,46,68,53,70,89,48,58,34,49,64,75,16,111

Nearest PDB structures (foldseek):
  5hzg-assembly2_F  TM=4.860E-01  e=2.145E-01  Oryza sativa Japonica Group
  5hyw-assembly2_C  TM=3.853E-01  e=2.855E-01  Oryza sativa Japonica Group
  4zy2-assembly1_F  TM=2.965E-01  e=1.522E-01  Plasmodium falciparum FcB1/Columbia
  3kr5-assembly1_E  TM=3.283E-01  e=8.951E-01  Plasmodium falciparum 3D7
  4r76-assembly2_L  TM=2.607E-01  e=4.022E-01  Plasmodium falciparum FcB1/Columbia